Protein AF-A0A6B9ZQG5-F1 (afdb_monomer_lite)

pLDDT: mean 92.08, std 9.36, range [38.84, 98.69]

Organism: NCBI:txid2703787

Secondary structure (DSSP, 8-state):
--TTHHHHHHTS-HHHHHHHHHHHHHHHHHHHHHHHHHHS---HHHHHHHHHHHHHHTT-S--THHHHHHHHHHTT---GGG-GGGGGSHHHHHHHHHHHHHHHHHHHHHHTTTSS-HHHHHHHHHHHHHHHHHHHHHHHHHHHH-TTS---HHHHHTSHHHHHHHHHHHHHHHHHHTT---GGGG-----GGGG------

Foldseek 3Di:
DPPCLLVLLVPFDLLLLLLLLLLLLLQLCVQQVVVLVVQHPADSVLLVVLSVVSVVLSPPPDLPCLVVSLVVLVVRQDDVVVRVPCVVALQSVLSNVSNSLSSVSSSLSSCSSPVVPSSVSSVSSLVSSLVSLVSNLVSLVCVVPNPPDDDDPVNSCPQPLNVLSVVLSVVSSVLSVDPHSPSNVSRHHGPSCSSPDDPDD

Sequence (201 aa):
MLENLEETLEALGEQDLSRYALANAESLWITFRDVYENEFDGDAALINKHLDSAWALVDAEDRTEAAEMEEEVKSQIPDLDDYDEVYATEWRSAHASAAQNAVISVWQAIASLHSGEGVQNAIETASITESTIDLLINTRQSIVEGDSFDYDDEFVENHQMMQDELARQQESIDALQGDDKDIRKFVRPLSLDALGSITPE

InterPro domains:
  IPR007338 Protein of unknown function DUF416 [PF04222] (7-182)
  IPR023381 YP001051499.1-like domain superfamily [G3DSA:1.20.1590.10] (2-196)

Structure (mmCIF, N/CA/C/O backbone):
data_AF-A0A6B9ZQG5-F1
#
_entry.id   AF-A0A6B9ZQG5-F1
#
loop_
_atom_site.group_PDB
_atom_site.id
_atom_site.type_symbol
_atom_site.label_atom_id
_atom_site.label_alt_id
_atom_site.label_comp_id
_atom_site.label_asym_id
_atom_site.label_entity_id
_atom_site.label_seq_id
_atom_site.pdbx_PDB_ins_code
_atom_site.Cartn_x
_atom_site.Cartn_y
_atom_site.Cartn_z
_atom_site.occupancy
_atom_site.B_iso_or_equiv
_atom_site.auth_seq_id
_atom_site.auth_comp_id
_atom_site.auth_asym_id
_atom_site.auth_atom_id
_atom_site.pdbx_PDB_model_num
ATOM 1 N N . MET A 1 1 ? -5.419 12.319 -8.460 1.00 65.19 1 MET A N 1
ATOM 2 C CA . MET A 1 1 ? -5.729 12.168 -7.014 1.00 65.19 1 MET A CA 1
ATOM 3 C C . MET A 1 1 ? -7.230 12.245 -6.751 1.00 65.19 1 MET A C 1
ATOM 5 O O . MET A 1 1 ? -7.923 12.970 -7.460 1.00 65.19 1 MET A O 1
ATOM 9 N N . LEU A 1 2 ? -7.730 11.542 -5.728 1.00 75.12 2 LEU A N 1
ATOM 10 C CA . LEU A 1 2 ? -9.110 11.708 -5.249 1.00 75.12 2 LEU A CA 1
ATOM 11 C C . LEU A 1 2 ? -9.284 13.088 -4.593 1.00 75.12 2 LEU A C 1
ATOM 13 O O . LEU A 1 2 ? -8.653 13.397 -3.580 1.00 75.12 2 LEU A O 1
ATOM 17 N N . GLU A 1 3 ? -10.140 13.931 -5.173 1.00 75.88 3 GLU A N 1
ATOM 18 C CA . GLU A 1 3 ? -10.457 15.242 -4.602 1.00 75.88 3 GLU A CA 1
ATOM 19 C C . GLU A 1 3 ? -11.078 15.077 -3.204 1.00 75.88 3 GLU A C 1
ATOM 21 O O . GLU A 1 3 ? -12.052 14.347 -3.029 1.00 75.88 3 GLU A O 1
ATOM 26 N N . ASN A 1 4 ? -10.547 15.798 -2.211 1.00 85.69 4 ASN A N 1
ATOM 27 C CA . ASN A 1 4 ? -11.022 15.785 -0.818 1.00 85.69 4 ASN A CA 1
ATOM 28 C C . ASN A 1 4 ? -10.871 14.428 -0.097 1.00 85.69 4 ASN A C 1
ATOM 30 O O . ASN A 1 4 ? -11.665 14.113 0.794 1.00 85.69 4 ASN A O 1
ATOM 34 N N . LEU A 1 5 ? -9.853 13.631 -0.453 1.00 90.44 5 LEU A N 1
ATOM 35 C CA . LEU A 1 5 ? -9.558 12.361 0.222 1.00 90.44 5 LEU A CA 1
ATOM 36 C C . LEU A 1 5 ? -9.424 12.528 1.744 1.00 90.44 5 LEU A C 1
ATOM 38 O O . LEU A 1 5 ? -10.059 11.792 2.490 1.00 90.44 5 LEU A O 1
ATOM 42 N N . GLU A 1 6 ? -8.657 13.517 2.208 1.00 91.31 6 GLU A N 1
ATOM 43 C CA . GLU A 1 6 ? -8.455 13.779 3.642 1.00 91.31 6 GLU A CA 1
ATOM 44 C C . GLU A 1 6 ? -9.779 14.061 4.369 1.00 91.31 6 GLU A C 1
ATOM 46 O O . GLU A 1 6 ? -10.116 13.340 5.303 1.00 91.31 6 GLU A O 1
ATOM 51 N N . GLU A 1 7 ? -10.585 15.015 3.885 1.00 92.38 7 GLU A N 1
ATOM 52 C CA . GLU A 1 7 ? -11.906 15.335 4.462 1.00 92.38 7 GLU A CA 1
ATOM 53 C C . GLU A 1 7 ? -12.834 14.108 4.478 1.00 92.38 7 GLU A C 1
ATOM 55 O O . GLU A 1 7 ? -13.594 13.883 5.422 1.00 92.38 7 GLU A O 1
ATOM 60 N N . THR A 1 8 ? -12.757 13.283 3.434 1.00 93.81 8 THR A N 1
ATOM 61 C CA . THR A 1 8 ? -13.544 12.054 3.327 1.00 93.81 8 THR A CA 1
ATOM 62 C C . THR A 1 8 ? -13.126 11.018 4.368 1.00 93.81 8 THR A C 1
ATOM 64 O O . THR A 1 8 ? -13.989 10.395 4.990 1.00 93.81 8 THR A O 1
ATOM 67 N N . LEU A 1 9 ? -11.821 10.846 4.580 1.00 94.50 9 LEU A N 1
ATOM 68 C CA . LEU A 1 9 ? -11.268 9.924 5.568 1.00 94.50 9 LEU A CA 1
ATOM 69 C C . LEU A 1 9 ? -11.509 10.418 7.002 1.00 94.50 9 LEU A C 1
ATOM 71 O O . LEU A 1 9 ? -11.849 9.611 7.861 1.00 94.50 9 LEU A O 1
ATOM 75 N N . GLU A 1 10 ? -11.435 11.726 7.265 1.00 94.88 10 GLU A N 1
ATOM 76 C CA . GLU A 1 10 ? -11.749 12.320 8.577 1.00 94.88 10 GLU A CA 1
ATOM 77 C C . GLU A 1 10 ? -13.183 12.023 9.052 1.00 94.88 10 GLU A C 1
ATOM 79 O O . GLU A 1 10 ? -13.461 12.017 10.253 1.00 94.88 10 GLU A O 1
ATOM 84 N N . ALA A 1 11 ? -14.107 11.769 8.121 1.00 94.31 11 ALA A N 1
ATOM 85 C CA . ALA A 1 11 ? -15.483 11.399 8.435 1.00 94.31 11 ALA A CA 1
ATOM 86 C C . ALA A 1 11 ? -15.656 9.912 8.814 1.00 94.31 11 ALA A C 1
ATOM 88 O O . ALA A 1 11 ? -16.729 9.529 9.291 1.00 94.31 11 ALA A O 1
ATOM 89 N N . LEU A 1 12 ? -14.639 9.072 8.595 1.00 94.69 12 LEU A N 1
ATOM 90 C CA . LEU A 1 12 ? -14.672 7.641 8.890 1.00 94.69 12 LEU A CA 1
ATOM 91 C C . LEU A 1 12 ? -14.276 7.349 10.343 1.00 94.69 12 LEU A C 1
ATOM 93 O O . LEU A 1 12 ? -13.543 8.093 10.989 1.00 94.69 12 LEU A O 1
ATOM 97 N N . GLY A 1 13 ? -14.762 6.225 10.874 1.00 94.06 13 GLY A N 1
ATOM 98 C CA . GLY A 1 13 ? -14.298 5.721 12.167 1.00 94.06 13 GLY A CA 1
ATOM 99 C C . GLY A 1 13 ? -12.927 5.047 12.060 1.00 94.06 13 GLY A C 1
ATOM 100 O O . GLY A 1 13 ? -12.572 4.528 11.006 1.00 94.06 13 GLY A O 1
ATOM 101 N N . GLU A 1 14 ? -12.199 4.952 13.176 1.00 93.62 14 GLU A N 1
ATOM 102 C CA . GLU A 1 14 ? -10.865 4.315 13.255 1.00 93.62 14 GLU A CA 1
ATOM 103 C C . GLU A 1 14 ? -10.802 2.923 12.610 1.00 93.62 14 GLU A C 1
ATOM 105 O O . GLU A 1 14 ? -9.856 2.587 11.911 1.00 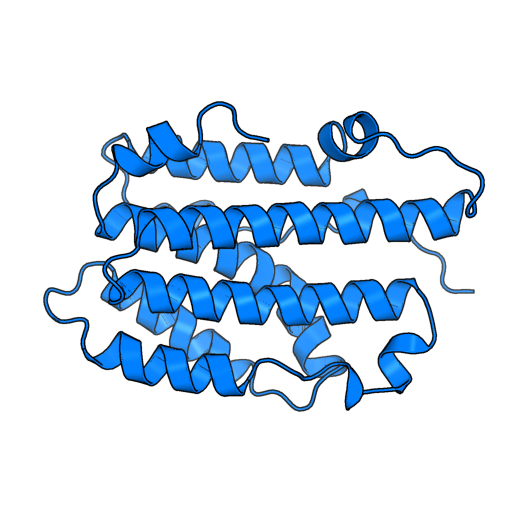93.62 14 GLU A O 1
ATOM 110 N N . GLN A 1 15 ? -11.836 2.104 12.811 1.00 95.19 15 GLN A N 1
ATOM 111 C CA . GLN A 1 15 ? -11.931 0.784 12.184 1.00 95.19 15 GLN A CA 1
ATOM 112 C C . GLN A 1 15 ? -11.937 0.861 10.656 1.00 95.19 15 GLN A C 1
ATOM 114 O O . GLN A 1 15 ? -11.267 0.078 9.992 1.00 95.19 15 GLN A O 1
ATOM 119 N N . ASP A 1 16 ? -12.691 1.803 10.102 1.00 96.81 16 ASP A N 1
ATOM 120 C CA . ASP A 1 16 ? -12.849 1.967 8.661 1.00 96.81 16 ASP A CA 1
ATOM 121 C C . ASP A 1 16 ? -11.592 2.572 8.032 1.00 96.81 16 ASP A C 1
ATOM 123 O O . ASP A 1 16 ? -11.190 2.150 6.949 1.00 96.81 16 ASP A O 1
ATOM 127 N N . LEU A 1 17 ? -10.907 3.460 8.756 1.00 97.19 17 LEU A N 1
ATOM 128 C CA . LEU A 1 17 ? -9.577 3.950 8.393 1.00 97.19 17 LEU A CA 1
ATOM 129 C C . LEU A 1 17 ? -8.565 2.802 8.296 1.00 97.19 17 LEU A C 1
ATOM 131 O O . LEU A 1 17 ? -7.875 2.683 7.283 1.00 97.19 17 LEU A O 1
ATOM 135 N N . SER A 1 18 ? -8.535 1.900 9.285 1.00 97.56 18 SER A N 1
ATOM 136 C CA . SER A 1 18 ? -7.666 0.719 9.224 1.00 97.56 18 SER A CA 1
ATOM 137 C C . SER A 1 18 ? -8.018 -0.209 8.062 1.00 97.56 18 SER A C 1
ATOM 139 O O . SER A 1 18 ? -7.120 -0.708 7.389 1.00 97.56 18 SER A O 1
ATOM 141 N N . ARG A 1 19 ? -9.311 -0.423 7.771 1.00 98.12 19 ARG A N 1
ATOM 142 C CA . ARG A 1 19 ? -9.729 -1.206 6.592 1.00 98.12 19 ARG A CA 1
ATOM 143 C C . ARG A 1 19 ? -9.223 -0.586 5.301 1.00 98.12 19 ARG A C 1
ATOM 145 O O . ARG A 1 19 ? -8.728 -1.309 4.441 1.00 98.12 19 ARG A O 1
ATOM 152 N N . TYR A 1 20 ? -9.386 0.727 5.155 1.00 98.19 20 TYR A N 1
ATOM 153 C CA . TYR A 1 20 ? -8.952 1.447 3.965 1.00 98.19 20 TYR A CA 1
ATOM 154 C C . TYR A 1 20 ? -7.440 1.300 3.770 1.00 98.19 20 TYR A C 1
ATOM 156 O O . TYR A 1 20 ? -6.995 0.894 2.696 1.00 98.19 20 TYR A O 1
ATOM 164 N N . ALA A 1 21 ? -6.668 1.517 4.839 1.00 98.38 21 ALA A N 1
ATOM 165 C CA . ALA A 1 21 ? -5.220 1.358 4.821 1.00 98.38 21 ALA A CA 1
ATOM 166 C C . ALA A 1 21 ? -4.792 -0.071 4.442 1.00 98.38 21 ALA A C 1
ATOM 168 O O . ALA A 1 21 ? -3.947 -0.258 3.565 1.00 98.38 21 ALA A O 1
ATOM 169 N N . LEU A 1 22 ? -5.427 -1.087 5.038 1.00 98.50 22 LEU A N 1
ATOM 170 C CA . LEU A 1 22 ? -5.169 -2.496 4.727 1.00 98.50 22 LEU A CA 1
ATOM 171 C C . LEU A 1 22 ? -5.527 -2.855 3.283 1.00 98.50 22 LEU A C 1
ATOM 173 O O . LEU A 1 22 ? -4.791 -3.606 2.652 1.00 98.50 22 LEU A O 1
ATOM 177 N N . ALA A 1 23 ? -6.615 -2.313 2.730 1.00 98.50 23 ALA A N 1
ATOM 178 C CA . ALA A 1 23 ? -7.005 -2.580 1.348 1.00 98.50 23 ALA A CA 1
ATOM 179 C C . ALA A 1 23 ? -5.991 -2.022 0.334 1.00 98.50 23 ALA A C 1
ATOM 181 O O . ALA A 1 23 ? -5.685 -2.691 -0.659 1.00 98.50 23 ALA A O 1
ATOM 182 N N . ASN A 1 24 ? -5.449 -0.825 0.592 1.00 98.25 24 ASN A N 1
ATOM 183 C CA . ASN A 1 24 ? -4.377 -0.232 -0.216 1.00 98.25 24 ASN A CA 1
ATOM 184 C C . ASN A 1 24 ? -3.104 -1.087 -0.128 1.00 98.25 24 ASN A C 1
ATOM 186 O O . ASN A 1 24 ? -2.570 -1.534 -1.145 1.00 98.25 24 ASN A O 1
ATOM 190 N N . ALA A 1 25 ? -2.666 -1.382 1.100 1.00 98.62 25 ALA A N 1
ATOM 191 C CA . ALA A 1 25 ? -1.461 -2.158 1.355 1.00 98.62 25 ALA A CA 1
ATOM 192 C C . ALA A 1 25 ? -1.529 -3.577 0.780 1.00 98.62 25 ALA A C 1
ATOM 194 O O . ALA A 1 25 ? -0.574 -4.026 0.151 1.00 98.62 25 ALA A O 1
ATOM 195 N N . GLU A 1 26 ? -2.655 -4.278 0.940 1.00 98.69 26 GLU A N 1
ATOM 196 C CA . GLU A 1 26 ? -2.820 -5.634 0.416 1.00 98.69 26 GLU A CA 1
ATOM 197 C C . GLU A 1 26 ? -2.810 -5.655 -1.111 1.00 98.69 26 GLU A C 1
ATOM 199 O O . GLU A 1 26 ? -2.160 -6.524 -1.685 1.00 98.69 26 GLU A O 1
ATOM 204 N N . SER A 1 27 ? -3.451 -4.686 -1.776 1.00 98.31 27 SER A N 1
ATOM 205 C CA . SER A 1 27 ? -3.445 -4.591 -3.246 1.00 98.31 27 SER A CA 1
ATOM 206 C C . SER A 1 27 ? -2.023 -4.411 -3.788 1.00 98.31 27 SER A C 1
ATOM 208 O O . SER A 1 27 ? -1.625 -5.065 -4.758 1.00 98.31 27 SER A O 1
ATOM 210 N N . LEU A 1 28 ? -1.214 -3.587 -3.117 1.00 97.94 28 LEU A N 1
ATOM 211 C CA . LEU A 1 28 ? 0.190 -3.402 -3.467 1.00 97.94 28 LEU A CA 1
ATOM 212 C C . LEU A 1 28 ? 1.024 -4.660 -3.161 1.00 97.94 28 LEU A C 1
ATOM 214 O O . LEU A 1 28 ? 1.790 -5.124 -4.006 1.00 97.94 28 LEU A O 1
ATOM 218 N N . TRP A 1 29 ? 0.822 -5.269 -1.992 1.00 98.50 29 TRP A N 1
ATOM 219 C CA . TRP A 1 29 ? 1.533 -6.472 -1.562 1.00 98.50 29 TRP A CA 1
ATOM 220 C C . TRP A 1 29 ? 1.296 -7.671 -2.478 1.00 98.50 29 TRP A C 1
ATOM 222 O O . TRP A 1 29 ? 2.257 -8.287 -2.930 1.00 98.50 29 TRP A O 1
ATOM 232 N N . ILE A 1 30 ? 0.049 -7.983 -2.838 1.00 97.88 30 ILE A N 1
ATOM 233 C CA . ILE A 1 30 ? -0.231 -9.109 -3.746 1.00 97.88 30 ILE A CA 1
ATOM 234 C C . ILE A 1 30 ? 0.331 -8.887 -5.155 1.00 97.88 30 ILE A C 1
ATOM 236 O O . ILE A 1 30 ? 0.540 -9.857 -5.879 1.00 97.88 30 ILE A O 1
ATOM 240 N N . THR A 1 31 ? 0.583 -7.631 -5.535 1.00 97.69 31 THR A N 1
ATOM 241 C CA . THR A 1 31 ? 1.217 -7.279 -6.811 1.00 97.69 31 THR A CA 1
ATOM 242 C C . THR A 1 31 ? 2.719 -7.547 -6.777 1.00 97.69 31 THR A C 1
ATOM 244 O O . THR A 1 31 ? 3.267 -8.087 -7.736 1.00 97.69 31 THR A O 1
ATOM 247 N N . PHE A 1 32 ? 3.389 -7.190 -5.677 1.00 97.75 32 PHE A N 1
ATOM 248 C CA . PHE A 1 32 ? 4.853 -7.175 -5.604 1.00 97.75 32 PHE A CA 1
ATOM 249 C C . PHE A 1 32 ? 5.482 -8.243 -4.715 1.00 97.75 32 PHE A C 1
ATOM 251 O O . PHE A 1 32 ? 6.706 -8.339 -4.696 1.00 97.75 32 PHE A O 1
ATOM 258 N N . ARG A 1 33 ? 4.701 -9.085 -4.032 1.00 97.00 33 ARG A N 1
ATOM 259 C CA . ARG A 1 33 ? 5.228 -10.173 -3.191 1.00 97.00 33 ARG A CA 1
ATOM 260 C C . ARG A 1 33 ? 6.242 -11.035 -3.937 1.00 97.00 33 ARG A C 1
ATOM 262 O O . ARG A 1 33 ? 7.312 -11.309 -3.413 1.00 97.00 33 ARG A O 1
ATOM 269 N N . ASP A 1 34 ? 5.919 -11.447 -5.158 1.00 94.44 34 ASP A N 1
ATOM 270 C CA . ASP A 1 34 ? 6.801 -12.336 -5.912 1.00 94.44 34 ASP A CA 1
ATOM 271 C C . ASP A 1 34 ? 8.105 -11.612 -6.308 1.00 94.44 34 ASP A C 1
ATOM 273 O O . ASP A 1 34 ? 9.162 -12.229 -6.360 1.00 94.44 34 ASP A O 1
ATOM 277 N N . VAL A 1 35 ? 8.071 -10.295 -6.550 1.00 94.44 35 VAL A N 1
ATOM 278 C CA . VAL A 1 35 ? 9.297 -9.497 -6.743 1.00 94.44 35 VAL A CA 1
ATOM 279 C C . VAL A 1 35 ? 10.085 -9.433 -5.438 1.00 94.44 35 VAL A C 1
ATOM 281 O O . VAL A 1 35 ? 11.285 -9.674 -5.446 1.00 94.44 35 VAL A O 1
ATOM 284 N N . TYR A 1 36 ? 9.408 -9.176 -4.320 1.00 96.50 36 TYR A N 1
ATOM 285 C CA . TYR A 1 36 ? 10.018 -9.114 -2.998 1.00 96.50 36 TYR A CA 1
ATOM 286 C C . TYR A 1 36 ? 10.768 -10.408 -2.641 1.00 96.50 36 TYR A C 1
ATOM 288 O O . TYR A 1 36 ? 11.929 -10.345 -2.258 1.00 96.50 36 TYR A O 1
ATOM 296 N N . GLU A 1 37 ? 10.145 -11.574 -2.837 1.00 94.56 37 GLU A N 1
ATOM 297 C CA . GLU A 1 37 ? 10.761 -12.888 -2.577 1.00 94.56 37 GLU A CA 1
ATOM 298 C C . GLU A 1 37 ? 11.951 -13.200 -3.498 1.00 94.56 37 GLU A C 1
ATOM 300 O O . GLU A 1 37 ? 12.821 -13.992 -3.140 1.00 94.56 37 GLU A O 1
ATOM 305 N N . ASN A 1 38 ? 11.971 -12.631 -4.707 1.00 92.19 38 ASN A N 1
ATOM 306 C CA . ASN A 1 38 ? 13.030 -12.885 -5.683 1.00 92.19 38 ASN A CA 1
ATOM 307 C C . ASN A 1 38 ? 14.216 -11.926 -5.537 1.00 92.19 38 ASN A C 1
ATOM 309 O O . ASN A 1 38 ? 15.348 -12.319 -5.814 1.00 92.19 38 ASN A O 1
ATOM 313 N N . GLU A 1 39 ? 13.957 -10.675 -5.159 1.00 91.12 39 GLU A N 1
ATOM 314 C CA . GLU A 1 39 ? 14.977 -9.627 -5.065 1.00 91.12 39 GLU A CA 1
ATOM 315 C C . GLU A 1 39 ? 15.576 -9.515 -3.658 1.00 91.12 39 GLU A C 1
ATOM 317 O O . GLU A 1 39 ? 16.717 -9.076 -3.517 1.00 91.12 39 GLU A O 1
ATOM 322 N N . PHE A 1 40 ? 14.847 -9.940 -2.621 1.00 93.00 40 PHE A N 1
ATOM 323 C CA . PHE A 1 40 ? 15.253 -9.783 -1.226 1.00 93.00 40 PHE A CA 1
ATOM 324 C C . PHE A 1 40 ? 15.184 -11.109 -0.458 1.00 93.00 40 PHE A C 1
ATOM 326 O O . PHE A 1 40 ? 14.335 -11.955 -0.721 1.00 93.00 40 PHE A O 1
ATOM 333 N N . ASP A 1 41 ? 16.043 -11.277 0.554 1.00 86.94 41 ASP A N 1
ATOM 334 C CA . ASP A 1 41 ? 16.028 -12.443 1.464 1.00 86.94 41 ASP A CA 1
ATOM 335 C C . ASP A 1 41 ? 15.011 -12.254 2.611 1.00 86.94 41 ASP A C 1
ATOM 337 O O . ASP A 1 41 ? 15.298 -12.487 3.786 1.00 86.94 41 ASP A O 1
ATOM 341 N N . GLY A 1 42 ? 13.835 -11.722 2.273 1.00 86.75 42 GLY A N 1
ATOM 342 C CA . GLY A 1 42 ? 12.787 -11.358 3.223 1.00 86.75 42 GLY A CA 1
ATOM 343 C C . GLY A 1 42 ? 11.756 -12.463 3.462 1.00 86.75 42 GLY A C 1
ATOM 344 O O . GLY A 1 42 ? 11.541 -13.338 2.622 1.00 86.75 42 GLY A O 1
ATOM 345 N N . ASP A 1 43 ? 11.056 -12.414 4.599 1.00 95.50 43 ASP A N 1
ATOM 346 C CA . ASP A 1 43 ? 10.030 -13.398 4.957 1.00 95.50 43 ASP A CA 1
ATOM 347 C C . ASP A 1 43 ? 8.631 -12.949 4.498 1.00 95.50 43 ASP A C 1
ATOM 349 O O . ASP A 1 43 ? 7.818 -12.403 5.251 1.00 95.50 43 ASP A O 1
ATOM 353 N N . ALA A 1 44 ? 8.312 -13.217 3.232 1.00 96.94 44 ALA A N 1
ATOM 354 C CA . ALA A 1 44 ? 6.983 -12.948 2.687 1.00 96.94 44 ALA A CA 1
ATOM 355 C C . ALA A 1 44 ? 5.867 -13.746 3.389 1.00 96.94 44 ALA A C 1
ATOM 357 O O . ALA A 1 44 ? 4.716 -13.301 3.429 1.00 96.94 44 ALA A O 1
ATOM 358 N N . ALA A 1 45 ? 6.168 -14.917 3.962 1.00 97.19 45 ALA A N 1
ATOM 359 C CA . ALA A 1 45 ? 5.183 -15.695 4.709 1.00 97.19 45 ALA A CA 1
ATOM 360 C C . ALA A 1 45 ? 4.818 -15.003 6.031 1.00 97.19 45 ALA A C 1
ATOM 362 O O . ALA A 1 45 ? 3.642 -14.996 6.407 1.00 97.19 45 ALA A O 1
ATOM 363 N N . LEU A 1 46 ? 5.792 -14.377 6.696 1.00 97.75 46 LEU A N 1
ATOM 364 C CA . LEU A 1 46 ? 5.574 -13.529 7.866 1.00 97.75 46 LEU A CA 1
ATOM 365 C C . LEU A 1 46 ? 4.679 -12.332 7.527 1.00 97.75 46 LEU A C 1
ATOM 367 O O . LEU A 1 46 ? 3.695 -12.098 8.227 1.00 97.75 46 LEU A O 1
ATOM 371 N N . ILE A 1 47 ? 4.966 -11.625 6.429 1.00 98.25 47 ILE A N 1
ATOM 372 C CA . ILE A 1 47 ? 4.164 -10.472 5.988 1.00 98.25 47 ILE A CA 1
ATOM 373 C C . ILE A 1 47 ? 2.719 -10.900 5.684 1.00 98.25 47 ILE A C 1
ATOM 375 O O . ILE A 1 47 ? 1.783 -10.283 6.187 1.00 98.25 47 ILE A O 1
ATOM 379 N N . ASN A 1 48 ? 2.515 -11.999 4.943 1.00 98.19 48 ASN A N 1
ATOM 380 C CA . ASN A 1 48 ? 1.174 -12.535 4.662 1.00 98.19 48 ASN A CA 1
ATOM 381 C C . ASN A 1 48 ? 0.409 -12.884 5.944 1.00 98.19 48 ASN A C 1
ATOM 383 O O . ASN A 1 48 ? -0.758 -12.528 6.092 1.00 98.19 48 ASN A O 1
ATOM 387 N N . LYS A 1 49 ? 1.075 -13.567 6.883 1.00 98.12 49 LYS A N 1
ATOM 388 C CA . LYS A 1 49 ? 0.487 -13.922 8.176 1.00 98.12 49 LYS A CA 1
ATOM 389 C C . LYS A 1 49 ? 0.029 -12.670 8.926 1.00 98.12 49 LYS A C 1
ATOM 391 O O . LYS A 1 49 ? -1.080 -12.661 9.450 1.00 98.12 49 LYS A O 1
ATOM 396 N N . HIS A 1 50 ? 0.867 -11.638 8.990 1.00 98.38 50 HIS A N 1
ATOM 397 C CA . HIS A 1 50 ? 0.540 -10.402 9.702 1.00 98.38 50 HIS A CA 1
ATOM 398 C C . HIS A 1 50 ? -0.555 -9.600 9.018 1.00 98.38 50 HIS A C 1
ATOM 400 O O . HIS A 1 50 ? -1.402 -9.044 9.706 1.00 98.38 50 HIS A O 1
ATOM 406 N N . LEU A 1 51 ? -0.611 -9.605 7.688 1.00 98.00 51 LEU A N 1
ATOM 407 C CA . LEU A 1 51 ? -1.694 -8.972 6.945 1.00 98.00 51 LEU A CA 1
ATOM 408 C C . LEU A 1 51 ? -3.045 -9.663 7.201 1.00 98.00 51 LEU A C 1
ATOM 410 O O . LEU A 1 51 ? -4.045 -8.992 7.456 1.00 98.00 51 LEU A O 1
ATOM 414 N N . ASP A 1 52 ? -3.078 -10.999 7.216 1.00 97.69 52 ASP A N 1
ATOM 415 C CA . ASP A 1 52 ? -4.283 -11.763 7.567 1.00 97.69 52 ASP A CA 1
ATOM 416 C C . ASP A 1 52 ? -4.721 -11.531 9.022 1.00 97.69 52 ASP A C 1
ATOM 418 O O . ASP A 1 52 ? -5.912 -11.336 9.287 1.00 97.69 52 ASP A O 1
ATOM 422 N N . SER A 1 53 ? -3.772 -11.512 9.963 1.00 97.56 53 SER A N 1
ATOM 423 C CA . SER A 1 53 ? -4.043 -11.176 11.367 1.00 97.56 53 SER A CA 1
ATOM 424 C C . SER A 1 53 ? -4.555 -9.743 11.519 1.00 97.56 53 SER A C 1
ATOM 426 O O . SER A 1 53 ? -5.523 -9.510 12.241 1.00 97.56 53 SER A O 1
ATOM 428 N N . ALA A 1 54 ? -3.967 -8.783 10.801 1.00 97.81 54 ALA A N 1
ATOM 429 C CA . ALA A 1 54 ? -4.376 -7.385 10.829 1.00 97.81 54 ALA A CA 1
ATOM 430 C C . ALA A 1 54 ? -5.834 -7.214 10.386 1.00 97.81 54 ALA A C 1
ATOM 432 O O . ALA A 1 54 ? -6.607 -6.557 11.082 1.00 97.81 54 ALA A O 1
ATOM 433 N N . TRP A 1 55 ? -6.248 -7.885 9.305 1.00 97.81 55 TRP A N 1
ATOM 434 C CA . TRP A 1 55 ? -7.653 -7.924 8.889 1.00 97.81 55 TRP A CA 1
ATOM 435 C C . TRP A 1 55 ? -8.583 -8.504 9.957 1.00 97.81 55 TRP A C 1
ATOM 437 O O . TRP A 1 55 ? -9.682 -7.987 10.151 1.00 97.81 55 TRP A O 1
ATOM 447 N N . ALA A 1 56 ? -8.158 -9.552 10.667 1.00 95.62 56 ALA A N 1
ATOM 448 C CA . ALA A 1 56 ? -8.946 -10.137 11.752 1.00 95.62 56 ALA A CA 1
ATOM 449 C C . ALA A 1 56 ? -9.065 -9.206 12.976 1.00 95.62 56 ALA A C 1
ATOM 451 O O . ALA A 1 56 ? -10.065 -9.260 13.693 1.00 95.62 56 ALA A O 1
ATOM 452 N N . LEU A 1 57 ? -8.073 -8.340 13.203 1.00 96.19 57 LEU A N 1
ATOM 453 C CA . LEU A 1 57 ? -8.020 -7.417 14.341 1.00 96.19 57 LEU A CA 1
ATOM 454 C C . LEU A 1 57 ? -8.752 -6.099 14.138 1.00 96.19 57 LEU A C 1
ATOM 456 O O . LEU A 1 57 ? -9.032 -5.419 15.127 1.00 96.19 57 LEU A O 1
ATOM 460 N N . VAL A 1 58 ? -9.084 -5.728 12.899 1.00 95.00 58 VAL A N 1
ATOM 461 C CA . VAL A 1 58 ? -9.842 -4.499 12.620 1.00 95.00 58 VAL A CA 1
ATOM 462 C C . VAL A 1 58 ? -11.077 -4.410 13.522 1.00 95.00 58 VAL A C 1
ATOM 464 O O . VAL A 1 58 ? -11.322 -3.374 14.129 1.00 95.00 58 VAL A O 1
ATOM 467 N N . ASP A 1 59 ? -11.826 -5.500 13.681 1.00 90.81 59 ASP A N 1
ATOM 468 C CA . ASP A 1 59 ? -13.040 -5.533 14.509 1.00 90.81 59 ASP A CA 1
ATOM 469 C C . ASP A 1 59 ? -12.813 -5.963 15.962 1.00 90.81 59 ASP A C 1
ATOM 471 O O . ASP A 1 59 ? -13.759 -6.000 16.752 1.00 90.81 59 ASP A O 1
ATOM 475 N N . ALA A 1 60 ? -11.579 -6.294 16.337 1.00 91.50 60 ALA A N 1
ATOM 476 C CA . ALA A 1 60 ? -11.275 -6.734 17.687 1.00 91.50 60 ALA A CA 1
ATOM 477 C C . ALA A 1 60 ? -11.354 -5.567 18.685 1.00 91.50 60 ALA A C 1
ATOM 479 O O . ALA A 1 60 ? -10.909 -4.451 18.410 1.00 91.50 60 ALA A O 1
ATOM 480 N N . GLU A 1 61 ? -11.902 -5.848 19.872 1.00 86.69 61 GLU A N 1
ATOM 481 C CA . GLU A 1 61 ? -11.904 -4.905 21.001 1.00 86.69 61 GLU A CA 1
ATOM 482 C C . GLU A 1 61 ? -10.492 -4.689 21.570 1.00 86.69 61 GLU A C 1
ATOM 484 O O . GLU A 1 61 ? -10.186 -3.609 22.071 1.00 86.69 61 GLU A O 1
ATOM 489 N N . ASP A 1 62 ? -9.640 -5.713 21.488 1.00 89.31 62 ASP A N 1
ATOM 490 C CA . ASP A 1 62 ? -8.240 -5.679 21.902 1.00 89.31 62 ASP A CA 1
ATOM 491 C C . ASP A 1 62 ? -7.345 -5.834 20.671 1.00 89.31 62 ASP A C 1
ATOM 493 O O . ASP A 1 62 ? -7.435 -6.826 19.949 1.00 89.31 62 ASP A O 1
ATOM 497 N N . ARG A 1 63 ? -6.491 -4.835 20.442 1.00 90.62 63 ARG A N 1
ATOM 498 C CA . ARG A 1 63 ? -5.540 -4.775 19.323 1.00 90.62 63 ARG A CA 1
ATOM 499 C C . ARG A 1 63 ? -4.094 -4.645 19.788 1.00 90.62 63 ARG A C 1
ATOM 501 O O . ARG A 1 63 ? -3.241 -4.187 19.037 1.00 90.62 63 ARG A O 1
ATOM 508 N N . THR A 1 64 ? -3.809 -5.009 21.035 1.00 90.06 64 THR A N 1
ATOM 509 C CA . THR A 1 64 ? -2.465 -4.875 21.619 1.00 90.06 64 THR A CA 1
ATOM 510 C C . THR A 1 64 ? -1.390 -5.637 20.843 1.00 90.06 64 THR A C 1
ATOM 512 O O . THR A 1 64 ? -0.256 -5.170 20.777 1.00 90.06 64 THR A O 1
ATOM 515 N N . GLU A 1 65 ? -1.745 -6.745 20.188 1.00 94.31 65 GLU A N 1
ATOM 516 C CA . GLU A 1 65 ? -0.816 -7.500 19.337 1.00 94.31 65 GLU A CA 1
ATOM 517 C C . GLU A 1 65 ? -0.390 -6.745 18.064 1.00 94.31 65 GLU A C 1
ATOM 519 O O . GLU A 1 65 ? 0.673 -7.035 17.519 1.00 94.31 65 GLU A O 1
ATOM 524 N N . ALA A 1 66 ? -1.138 -5.724 17.622 1.00 95.44 66 ALA A N 1
ATOM 525 C CA . ALA A 1 66 ? -0.799 -4.958 16.422 1.00 95.44 66 ALA A CA 1
ATOM 526 C C . ALA A 1 66 ? 0.552 -4.238 16.523 1.00 95.44 66 ALA A C 1
ATOM 528 O O . ALA A 1 66 ? 1.257 -4.150 15.523 1.00 95.44 66 ALA A O 1
ATOM 529 N N . ALA A 1 67 ? 0.951 -3.798 17.719 1.00 95.75 67 ALA A N 1
ATOM 530 C CA . ALA A 1 67 ? 2.251 -3.161 17.926 1.00 95.75 67 ALA A CA 1
ATOM 531 C C . ALA A 1 67 ? 3.426 -4.141 17.750 1.00 95.75 67 ALA A C 1
ATOM 533 O O . ALA A 1 67 ? 4.473 -3.772 17.226 1.00 95.75 67 ALA A O 1
ATOM 534 N N . GLU A 1 68 ? 3.259 -5.402 18.163 1.00 96.81 68 GLU A N 1
ATOM 535 C CA . GLU A 1 68 ? 4.281 -6.437 17.957 1.00 96.81 68 GLU A CA 1
ATOM 536 C C . GLU A 1 68 ? 4.363 -6.831 16.476 1.00 96.81 68 GLU A C 1
ATOM 538 O O . GLU A 1 68 ? 5.458 -6.914 15.921 1.00 96.81 68 GLU A O 1
ATOM 543 N N . MET A 1 69 ? 3.212 -6.995 15.812 1.00 97.81 69 MET A N 1
ATOM 544 C CA . MET A 1 69 ? 3.160 -7.261 14.370 1.00 97.81 69 MET A CA 1
ATOM 545 C C . MET A 1 69 ? 3.783 -6.128 13.549 1.00 97.81 69 MET A C 1
ATOM 547 O O . MET A 1 69 ? 4.479 -6.398 12.572 1.00 97.81 69 MET A O 1
ATOM 551 N N . GLU A 1 70 ? 3.551 -4.872 13.941 1.00 97.62 70 GLU A N 1
ATOM 552 C CA . GLU A 1 70 ? 4.131 -3.700 13.285 1.00 97.62 70 GLU A CA 1
ATOM 553 C C . GLU A 1 70 ? 5.662 -3.783 13.271 1.00 97.62 70 GLU A C 1
ATOM 555 O O . GLU A 1 70 ? 6.270 -3.673 12.208 1.00 97.62 70 GLU A O 1
ATOM 560 N N . GLU A 1 71 ? 6.288 -4.005 14.429 1.00 97.75 71 GLU A N 1
ATOM 561 C CA . GLU A 1 71 ? 7.748 -4.079 14.542 1.00 97.75 71 GLU A CA 1
ATOM 562 C C . GLU A 1 71 ? 8.323 -5.283 13.780 1.00 97.75 71 GLU A C 1
ATOM 564 O O . GLU A 1 71 ? 9.377 -5.177 13.145 1.00 97.75 71 GLU A O 1
ATOM 569 N N . GLU A 1 72 ? 7.615 -6.417 13.774 1.00 98.00 72 GLU A N 1
ATOM 570 C CA . GLU A 1 72 ? 8.003 -7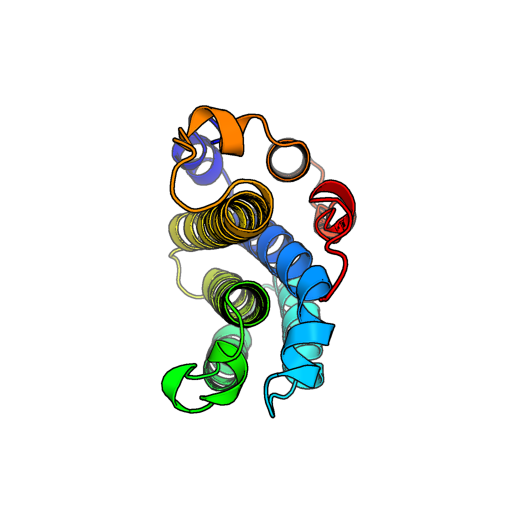.579 12.974 1.00 98.00 72 GLU A CA 1
ATOM 571 C C . GLU A 1 72 ? 7.963 -7.271 11.470 1.00 98.00 72 GLU A C 1
ATOM 573 O O . GLU A 1 72 ? 8.951 -7.537 10.786 1.00 98.00 72 GLU A O 1
ATOM 578 N N . VAL A 1 73 ? 6.896 -6.658 10.945 1.00 98.06 73 VAL A N 1
ATOM 579 C CA . VAL A 1 73 ? 6.822 -6.276 9.519 1.00 98.06 73 VAL A CA 1
ATOM 580 C C . VAL A 1 73 ? 7.836 -5.190 9.175 1.00 98.06 73 VAL A C 1
ATOM 582 O O . VAL A 1 73 ? 8.495 -5.273 8.142 1.00 98.06 73 VAL A O 1
ATOM 585 N N . LYS A 1 74 ? 8.031 -4.202 10.047 1.00 97.81 74 LYS A N 1
ATOM 586 C CA . LYS A 1 74 ? 9.031 -3.146 9.858 1.00 97.81 74 LYS A CA 1
ATOM 587 C C . LYS A 1 74 ? 10.440 -3.709 9.695 1.00 97.81 74 LYS A C 1
ATOM 589 O O . LYS A 1 74 ? 11.206 -3.214 8.875 1.00 97.81 74 LYS A O 1
ATOM 594 N N . SER A 1 75 ? 10.772 -4.774 10.430 1.00 97.25 75 SER A N 1
ATOM 595 C CA . SER A 1 75 ? 12.061 -5.467 10.299 1.00 97.25 75 SER A CA 1
ATOM 596 C C . SER A 1 75 ? 12.267 -6.159 8.944 1.00 97.25 75 SER A C 1
ATOM 598 O O . SER A 1 75 ? 13.393 -6.520 8.617 1.00 97.25 75 SER A O 1
ATOM 600 N N . GLN A 1 76 ? 11.193 -6.350 8.171 1.00 97.69 76 GLN A N 1
ATOM 601 C CA . GLN A 1 76 ? 11.220 -6.949 6.836 1.00 97.69 76 GLN A CA 1
ATOM 602 C C . GLN A 1 76 ? 11.372 -5.911 5.714 1.00 97.69 76 GLN A C 1
ATOM 604 O O . GLN A 1 76 ? 11.465 -6.297 4.548 1.00 97.69 76 GLN A O 1
ATOM 609 N N . ILE A 1 77 ? 11.385 -4.609 6.024 1.00 97.38 77 ILE A N 1
ATOM 610 C CA . ILE A 1 77 ? 11.618 -3.562 5.023 1.00 97.38 77 ILE A CA 1
ATOM 611 C C . ILE A 1 77 ? 13.091 -3.645 4.584 1.00 97.38 77 ILE A C 1
ATOM 613 O O . ILE A 1 77 ? 13.976 -3.450 5.420 1.00 97.38 77 ILE A O 1
ATOM 617 N N . PRO A 1 78 ? 13.378 -3.938 3.303 1.00 94.62 78 PRO A N 1
ATOM 618 C CA . PRO A 1 78 ? 14.744 -4.079 2.826 1.00 94.62 78 PRO A CA 1
ATOM 619 C C . PRO A 1 78 ? 15.413 -2.706 2.758 1.00 94.62 78 PRO A C 1
ATOM 621 O O . PRO A 1 78 ? 14.775 -1.721 2.380 1.00 94.62 78 PRO A O 1
ATOM 624 N N . ASP A 1 79 ? 16.701 -2.646 3.081 1.00 93.44 79 ASP A N 1
ATOM 625 C CA . ASP A 1 79 ? 17.546 -1.502 2.748 1.00 93.44 79 ASP A CA 1
ATOM 626 C C . ASP A 1 79 ? 18.082 -1.704 1.327 1.00 93.44 79 ASP A C 1
ATOM 628 O O . ASP A 1 79 ? 18.849 -2.634 1.088 1.00 93.44 79 ASP A O 1
ATOM 632 N N . LEU A 1 80 ? 17.650 -0.884 0.363 1.00 91.00 80 LEU A N 1
ATOM 633 C CA . LEU A 1 80 ? 18.035 -1.066 -1.043 1.00 91.00 80 LEU A CA 1
ATOM 634 C C . LEU A 1 80 ? 19.545 -0.888 -1.268 1.00 91.00 80 LEU A C 1
ATOM 636 O O . LEU A 1 80 ? 20.068 -1.407 -2.253 1.00 91.00 80 LEU A O 1
ATOM 640 N N . ASP A 1 81 ? 20.249 -0.202 -0.363 1.00 89.81 81 ASP A N 1
ATOM 641 C CA . ASP A 1 81 ? 21.704 -0.038 -0.432 1.00 89.81 81 ASP A CA 1
ATOM 642 C C . ASP A 1 81 ? 22.456 -1.361 -0.182 1.00 89.81 81 ASP A C 1
ATOM 644 O O . ASP A 1 81 ? 23.611 -1.498 -0.588 1.00 89.81 81 ASP A O 1
ATOM 648 N N . ASP A 1 82 ? 21.806 -2.363 0.423 1.00 90.81 82 ASP A N 1
ATOM 649 C CA . ASP A 1 82 ? 22.379 -3.699 0.629 1.00 90.81 82 ASP A CA 1
ATOM 650 C C . ASP A 1 82 ? 22.261 -4.605 -0.617 1.00 90.81 82 ASP A C 1
ATOM 652 O O . ASP A 1 82 ? 22.847 -5.693 -0.651 1.00 90.81 82 ASP A O 1
ATOM 656 N N . TYR A 1 83 ? 21.535 -4.174 -1.659 1.00 90.00 83 TYR A N 1
ATOM 657 C CA . TYR A 1 83 ? 21.192 -4.993 -2.829 1.00 90.00 83 TYR A CA 1
ATOM 658 C C . TYR A 1 83 ? 21.644 -4.361 -4.152 1.00 90.00 83 TYR A C 1
ATOM 660 O O . TYR A 1 83 ? 20.833 -4.127 -5.042 1.00 90.00 83 TYR A O 1
ATOM 668 N N . ASP A 1 84 ? 22.953 -4.155 -4.334 1.00 87.69 84 ASP A N 1
ATOM 669 C CA . ASP A 1 84 ? 23.551 -3.554 -5.546 1.00 87.69 84 ASP A CA 1
ATOM 670 C C . ASP A 1 84 ? 22.984 -4.087 -6.882 1.00 87.69 84 ASP A C 1
ATOM 672 O O . ASP A 1 84 ? 22.875 -3.357 -7.870 1.00 87.69 84 ASP A O 1
ATOM 676 N N . GLU A 1 85 ? 22.624 -5.373 -6.940 1.00 87.44 85 GLU A N 1
ATOM 677 C CA . GLU A 1 85 ? 22.128 -6.020 -8.156 1.00 87.44 85 GLU A CA 1
ATOM 678 C C . GLU A 1 85 ? 20.777 -5.479 -8.646 1.00 87.44 85 GLU A C 1
ATOM 680 O O . GLU A 1 85 ? 20.496 -5.565 -9.849 1.00 87.44 85 GLU A O 1
ATOM 685 N N . VAL A 1 86 ? 19.947 -4.913 -7.762 1.00 88.19 86 VAL A N 1
ATOM 686 C CA . VAL A 1 86 ? 18.642 -4.349 -8.150 1.00 88.19 86 VAL A CA 1
ATOM 687 C C . VAL A 1 86 ? 18.811 -3.158 -9.091 1.00 88.19 86 VAL A C 1
ATOM 689 O O . VAL A 1 86 ? 17.984 -2.959 -9.976 1.00 88.19 86 VAL A O 1
ATOM 692 N N . TYR A 1 87 ? 19.952 -2.465 -9.006 1.00 89.06 87 TYR A N 1
ATOM 693 C CA . TYR A 1 87 ? 20.307 -1.324 -9.850 1.00 89.06 87 TYR A CA 1
ATOM 694 C C . TYR A 1 87 ? 20.878 -1.702 -11.223 1.00 89.06 87 TYR A C 1
ATOM 696 O O . TYR A 1 87 ? 21.328 -0.834 -11.973 1.00 89.06 87 TYR A O 1
ATOM 704 N N . ALA A 1 88 ? 20.866 -2.989 -11.587 1.00 87.69 88 ALA A N 1
ATOM 705 C CA . ALA A 1 88 ? 21.386 -3.453 -12.873 1.00 87.69 88 ALA A CA 1
ATOM 706 C C . ALA A 1 88 ? 20.648 -2.846 -14.081 1.00 87.69 88 ALA A C 1
ATOM 708 O O . ALA A 1 88 ? 21.249 -2.670 -15.140 1.00 87.69 88 ALA A O 1
ATOM 709 N N . THR A 1 89 ? 19.355 -2.541 -13.933 1.00 89.06 89 THR A N 1
ATOM 710 C CA . THR A 1 89 ? 18.541 -1.858 -14.949 1.00 89.06 89 THR A CA 1
ATOM 711 C C . THR A 1 89 ? 17.536 -0.945 -14.264 1.00 89.06 89 THR A C 1
ATOM 713 O O . THR A 1 89 ? 17.086 -1.256 -13.165 1.00 89.06 89 THR A O 1
ATOM 716 N N . GLU A 1 90 ? 17.120 0.130 -14.933 1.00 89.50 90 GLU A N 1
ATOM 717 C CA . GLU A 1 90 ? 16.085 1.040 -14.419 1.00 89.50 90 GLU A CA 1
ATOM 718 C C . GLU A 1 90 ? 14.787 0.299 -14.077 1.00 89.50 90 GLU A C 1
ATOM 720 O O . GLU A 1 90 ? 14.192 0.540 -13.030 1.00 89.50 90 GLU A O 1
ATOM 725 N N . TRP A 1 91 ? 14.390 -0.669 -14.911 1.00 91.31 91 TRP A N 1
ATOM 726 C CA . TRP A 1 91 ? 13.185 -1.459 -14.671 1.00 91.31 91 TRP A CA 1
ATOM 727 C C . TRP A 1 91 ? 13.275 -2.325 -13.416 1.00 91.31 91 TRP A C 1
ATOM 729 O O . TRP A 1 91 ? 12.343 -2.355 -12.613 1.00 91.31 91 TRP A O 1
ATOM 739 N N . ARG A 1 92 ? 14.406 -3.018 -13.233 1.00 92.75 92 ARG A N 1
ATOM 740 C CA . ARG A 1 92 ? 14.642 -3.829 -12.034 1.00 92.75 92 ARG A CA 1
ATOM 741 C C . ARG A 1 92 ? 14.660 -2.948 -10.783 1.00 92.75 92 ARG A C 1
ATOM 743 O O . ARG A 1 92 ? 14.018 -3.318 -9.805 1.00 92.75 92 ARG A O 1
ATOM 750 N N . SER A 1 93 ? 15.278 -1.765 -10.849 1.00 93.94 93 SER A N 1
ATOM 751 C CA . SER A 1 93 ? 15.261 -0.785 -9.756 1.00 93.94 93 SER A CA 1
ATOM 752 C C . SER A 1 93 ? 13.836 -0.379 -9.388 1.00 93.94 93 SER A C 1
ATOM 754 O O . SER A 1 93 ? 13.467 -0.446 -8.221 1.00 93.94 93 SER A O 1
ATOM 756 N N . ALA A 1 94 ? 13.009 -0.014 -10.374 1.00 94.94 94 ALA A N 1
ATOM 757 C CA . ALA A 1 94 ? 11.628 0.393 -10.125 1.00 94.94 94 ALA A CA 1
ATOM 758 C C . ALA A 1 94 ? 10.788 -0.737 -9.516 1.00 94.94 94 ALA A C 1
ATOM 760 O O . ALA A 1 94 ? 10.015 -0.499 -8.592 1.00 94.94 94 ALA A O 1
ATOM 761 N N . HIS A 1 95 ? 10.974 -1.973 -9.982 1.00 94.69 95 HIS A N 1
ATOM 762 C CA . HIS A 1 95 ? 10.331 -3.153 -9.404 1.00 94.69 95 HIS A CA 1
ATOM 763 C C . HIS A 1 95 ? 10.777 -3.422 -7.961 1.00 94.69 95 HIS A C 1
ATOM 765 O O . HIS A 1 95 ? 9.934 -3.695 -7.106 1.00 94.69 95 HIS A O 1
ATOM 771 N N . ALA A 1 96 ? 12.074 -3.317 -7.672 1.00 95.88 96 ALA A N 1
ATOM 772 C CA . ALA A 1 96 ? 12.613 -3.486 -6.325 1.00 95.88 96 ALA A CA 1
ATOM 773 C C . ALA A 1 96 ? 12.099 -2.394 -5.368 1.00 95.88 96 ALA A C 1
ATOM 775 O O . ALA A 1 96 ? 11.645 -2.705 -4.267 1.00 95.88 96 ALA A O 1
ATOM 776 N N . SER A 1 97 ? 12.075 -1.130 -5.802 1.00 97.25 97 SER A N 1
ATOM 777 C CA . SER A 1 97 ? 11.482 -0.026 -5.037 1.00 97.25 97 SER A CA 1
ATOM 778 C C . SER A 1 97 ? 9.974 -0.205 -4.836 1.00 97.25 97 SER A C 1
ATOM 780 O O . SER A 1 97 ? 9.476 0.024 -3.738 1.00 97.25 97 SER A O 1
ATOM 782 N N . ALA A 1 98 ? 9.239 -0.681 -5.845 1.00 97.75 98 ALA A N 1
ATOM 783 C CA . ALA A 1 98 ? 7.818 -0.997 -5.712 1.00 97.75 98 ALA A CA 1
ATOM 784 C C . ALA A 1 98 ? 7.565 -2.127 -4.696 1.00 97.75 98 ALA A C 1
ATOM 786 O O . ALA A 1 98 ? 6.631 -2.052 -3.897 1.00 97.75 98 ALA A O 1
ATOM 787 N N . ALA A 1 99 ? 8.430 -3.144 -4.669 1.00 97.88 99 ALA A N 1
ATOM 788 C CA . ALA A 1 99 ? 8.387 -4.212 -3.677 1.00 97.88 99 ALA A CA 1
ATOM 789 C C . ALA A 1 99 ? 8.728 -3.726 -2.258 1.00 97.88 99 ALA A C 1
ATOM 791 O O . ALA A 1 99 ? 8.058 -4.124 -1.307 1.00 97.88 99 ALA A O 1
ATOM 792 N N . GLN A 1 100 ? 9.697 -2.819 -2.100 1.00 97.94 100 GLN A N 1
ATOM 793 C CA . GLN A 1 100 ? 9.962 -2.157 -0.818 1.00 97.94 100 GLN A CA 1
ATOM 794 C C . GLN A 1 100 ? 8.745 -1.335 -0.357 1.00 97.94 100 GLN A C 1
ATOM 796 O O . GLN A 1 100 ? 8.297 -1.484 0.783 1.00 97.94 100 GLN A O 1
ATOM 801 N N . ASN A 1 101 ? 8.161 -0.527 -1.250 1.00 98.44 101 ASN A N 1
ATOM 802 C CA . ASN A 1 101 ? 6.956 0.261 -0.981 1.00 98.44 101 ASN A CA 1
ATOM 803 C C . ASN A 1 101 ? 5.775 -0.615 -0.550 1.00 98.44 101 ASN A C 1
ATOM 805 O O . ASN A 1 101 ? 5.015 -0.224 0.334 1.00 98.44 101 ASN A O 1
ATOM 809 N N . ALA A 1 102 ? 5.638 -1.815 -1.120 1.00 98.50 102 ALA A N 1
ATOM 810 C CA . ALA A 1 102 ? 4.618 -2.771 -0.711 1.00 98.50 102 ALA A CA 1
ATOM 811 C C . ALA A 1 102 ? 4.747 -3.159 0.771 1.00 98.50 102 ALA A C 1
ATOM 813 O O . ALA A 1 102 ? 3.757 -3.121 1.500 1.00 98.50 102 ALA A O 1
ATOM 814 N N . VAL A 1 103 ? 5.961 -3.457 1.247 1.00 98.31 103 VAL A N 1
ATOM 815 C CA . VAL A 1 103 ? 6.197 -3.795 2.663 1.00 98.31 103 VAL A CA 1
ATOM 816 C C . VAL A 1 103 ? 6.009 -2.584 3.573 1.00 98.31 103 VAL A C 1
ATOM 818 O O . VAL A 1 103 ? 5.383 -2.708 4.625 1.00 98.31 103 VAL A O 1
ATOM 821 N N . ILE A 1 104 ? 6.480 -1.402 3.157 1.00 98.50 104 ILE A N 1
ATOM 822 C CA . ILE A 1 104 ? 6.257 -0.144 3.890 1.00 98.50 104 ILE A CA 1
ATOM 823 C C . ILE A 1 104 ? 4.753 0.123 4.041 1.00 98.50 104 ILE A C 1
ATOM 825 O O . ILE A 1 104 ? 4.299 0.476 5.127 1.00 98.50 104 ILE A O 1
ATOM 829 N N . SER A 1 105 ? 3.968 -0.093 2.983 1.00 98.56 105 SER A N 1
ATOM 830 C CA . SER A 1 105 ? 2.514 0.083 3.018 1.00 98.56 105 SER A CA 1
ATOM 831 C C . SER A 1 105 ? 1.847 -0.893 3.995 1.00 98.56 105 SER A C 1
A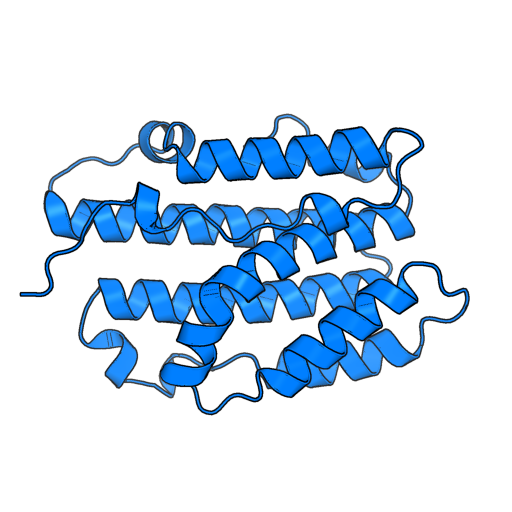TOM 833 O O . SER A 1 105 ? 0.995 -0.482 4.781 1.00 98.56 105 SER A O 1
ATOM 835 N N . VAL A 1 106 ? 2.275 -2.165 4.034 1.00 98.69 106 VAL A N 1
ATOM 836 C CA . VAL A 1 106 ? 1.775 -3.140 5.026 1.00 98.69 106 VAL A CA 1
ATOM 837 C C . VAL A 1 106 ? 2.132 -2.720 6.451 1.00 98.69 106 VAL A C 1
ATOM 839 O O . VAL A 1 106 ? 1.272 -2.771 7.330 1.00 98.69 106 VAL A O 1
ATOM 842 N N . TRP A 1 107 ? 3.364 -2.262 6.684 1.00 98.44 107 TRP A N 1
ATOM 843 C CA . TRP A 1 107 ? 3.786 -1.736 7.984 1.00 98.44 107 TRP A CA 1
ATOM 844 C C . TRP A 1 107 ? 2.882 -0.578 8.444 1.00 98.44 107 TRP A C 1
ATOM 846 O O . TRP A 1 107 ? 2.326 -0.637 9.542 1.00 98.44 107 TRP A O 1
ATOM 856 N N . GLN A 1 108 ? 2.644 0.413 7.580 1.00 98.00 108 GLN A N 1
ATOM 857 C CA . GLN A 1 108 ? 1.774 1.558 7.879 1.00 98.00 108 GLN A CA 1
ATOM 858 C C . GLN A 1 108 ? 0.311 1.156 8.109 1.00 98.00 108 GLN A C 1
ATOM 860 O O . GLN A 1 108 ? -0.359 1.651 9.022 1.00 98.00 108 GLN A O 1
ATOM 865 N N . ALA A 1 109 ? -0.193 0.204 7.322 1.00 98.25 109 ALA A N 1
ATOM 866 C CA . ALA A 1 109 ? -1.539 -0.321 7.501 1.00 98.25 109 ALA A CA 1
ATOM 867 C C . ALA A 1 109 ? -1.707 -1.024 8.856 1.00 98.25 109 ALA A C 1
ATOM 869 O O . ALA A 1 109 ? -2.730 -0.834 9.515 1.00 98.25 109 ALA A O 1
ATOM 870 N N . ILE A 1 110 ? -0.707 -1.777 9.321 1.00 98.12 110 ILE A N 1
ATOM 871 C CA . ILE A 1 110 ? -0.734 -2.399 10.654 1.00 98.12 110 ILE A CA 1
ATOM 872 C C . ILE A 1 110 ? -0.641 -1.337 11.754 1.00 98.12 110 ILE A C 1
ATOM 874 O O . ILE A 1 110 ? -1.402 -1.407 12.721 1.00 98.12 110 ILE A O 1
ATOM 878 N N . ALA A 1 111 ? 0.215 -0.322 11.596 1.00 96.69 111 ALA A N 1
ATOM 879 C CA . ALA A 1 111 ? 0.327 0.782 12.551 1.00 96.69 111 ALA A CA 1
ATOM 880 C C . ALA A 1 111 ? -1.021 1.495 12.770 1.00 96.69 111 ALA A C 1
ATOM 882 O O . ALA A 1 111 ? -1.367 1.853 13.898 1.00 96.69 111 ALA A O 1
ATOM 883 N N . SER A 1 112 ? -1.844 1.620 11.717 1.00 96.06 112 SER A N 1
ATOM 884 C CA . SER A 1 112 ? -3.193 2.211 11.797 1.00 96.06 112 SER A CA 1
ATOM 885 C C . SER A 1 112 ? -4.127 1.526 12.802 1.00 96.06 112 SER A C 1
ATOM 887 O O . SER A 1 112 ? -5.096 2.134 13.247 1.00 96.06 112 SER A O 1
ATOM 889 N N . LEU A 1 113 ? -3.858 0.272 13.184 1.00 96.50 113 LEU A N 1
ATOM 890 C CA . LEU A 1 113 ? -4.695 -0.458 14.133 1.00 96.50 113 LEU A CA 1
ATOM 891 C C . LEU A 1 113 ? -4.551 0.052 15.571 1.00 96.50 113 LEU A C 1
ATOM 893 O O . LEU A 1 113 ? -5.474 -0.166 16.364 1.00 96.50 113 LEU A O 1
ATOM 897 N N . HIS A 1 114 ? -3.426 0.694 15.919 1.00 94.31 114 HIS A N 1
ATOM 898 C CA . HIS A 1 114 ? -3.088 1.026 17.310 1.00 94.31 114 HIS A CA 1
ATOM 899 C C . HIS A 1 114 ? -2.454 2.411 17.541 1.00 94.31 114 HIS A C 1
ATOM 901 O O . HIS A 1 114 ? -2.460 2.869 18.683 1.00 94.31 114 HIS A O 1
ATOM 907 N N . SER A 1 115 ? -1.973 3.109 16.504 1.00 89.50 115 SER A N 1
ATOM 908 C CA . SER A 1 115 ? -1.261 4.393 16.649 1.00 89.50 115 SER A CA 1
ATOM 909 C C . SER A 1 115 ? -2.142 5.567 17.100 1.00 89.50 115 SER A C 1
ATOM 911 O O . SER A 1 115 ? -1.642 6.531 17.678 1.00 89.50 115 SER A O 1
ATOM 913 N N . GLY A 1 116 ? -3.454 5.504 16.844 1.00 86.75 116 GLY A N 1
ATOM 914 C CA . GLY A 1 116 ? -4.361 6.650 16.995 1.00 86.75 116 GLY A CA 1
ATOM 915 C C . GLY A 1 116 ? -4.200 7.713 15.899 1.00 86.75 116 GLY A C 1
ATOM 916 O O . GLY A 1 116 ? -4.761 8.799 16.020 1.00 86.75 116 GLY A O 1
ATOM 917 N N . GLU A 1 117 ? -3.446 7.402 14.841 1.00 92.25 117 GLU A N 1
ATOM 918 C CA . GLU A 1 117 ? -3.188 8.254 13.671 1.00 92.25 117 GLU A CA 1
ATOM 919 C C . GLU A 1 117 ? -3.851 7.658 12.414 1.00 92.25 117 GLU A C 1
ATOM 921 O O . GLU A 1 117 ? -3.275 7.634 11.327 1.00 92.25 117 GLU A O 1
ATOM 926 N N . GLY A 1 118 ? -5.079 7.139 12.556 1.00 91.56 118 GLY A N 1
ATOM 927 C CA . GLY A 1 118 ? -5.767 6.383 11.505 1.00 91.56 118 GLY A CA 1
ATOM 928 C C . GLY A 1 118 ? -5.899 7.137 10.177 1.00 91.56 118 GLY A C 1
ATOM 929 O O . GLY A 1 118 ? -5.656 6.554 9.122 1.00 91.56 118 GLY A O 1
ATOM 930 N N . VAL A 1 119 ? -6.224 8.437 10.217 1.00 95.94 119 VAL A N 1
ATOM 931 C CA . VAL A 1 119 ? -6.365 9.279 9.010 1.00 95.94 119 VAL A CA 1
ATOM 932 C C . VAL A 1 119 ? -5.030 9.416 8.283 1.00 95.94 119 VAL A C 1
ATOM 934 O O . VAL A 1 119 ? -4.968 9.209 7.074 1.00 95.94 119 VAL A O 1
ATOM 937 N N . GLN A 1 120 ? -3.954 9.709 9.016 1.00 95.88 120 GLN A N 1
ATOM 938 C CA . GLN A 1 120 ? -2.622 9.850 8.434 1.00 95.88 120 GLN A CA 1
ATOM 939 C C . GLN A 1 120 ? -2.169 8.536 7.789 1.00 95.88 120 GLN A C 1
ATOM 941 O O . GLN A 1 120 ? -1.783 8.536 6.625 1.00 95.88 120 GLN A O 1
ATOM 946 N N . ASN A 1 121 ? -2.316 7.405 8.482 1.00 96.25 121 ASN A N 1
ATOM 947 C CA . ASN A 1 121 ? -1.911 6.101 7.949 1.00 96.25 121 ASN A CA 1
ATOM 948 C C . ASN A 1 121 ? -2.749 5.683 6.722 1.00 96.25 121 ASN A C 1
ATOM 950 O O . ASN A 1 121 ? -2.234 5.088 5.771 1.00 96.25 121 ASN A O 1
ATOM 954 N N . ALA A 1 122 ? -4.038 6.032 6.695 1.00 97.00 122 ALA A N 1
ATOM 955 C CA . ALA A 1 122 ? -4.902 5.837 5.531 1.00 97.00 122 ALA A CA 1
ATOM 956 C C . ALA A 1 122 ? -4.444 6.670 4.315 1.00 97.00 122 ALA A C 1
ATOM 958 O O . ALA A 1 122 ? -4.399 6.148 3.199 1.00 97.00 122 ALA A O 1
ATOM 959 N N . ILE A 1 123 ? -4.051 7.931 4.524 1.00 97.00 123 ILE A N 1
ATOM 960 C CA . ILE A 1 123 ? -3.503 8.800 3.470 1.00 97.00 123 ILE A CA 1
ATOM 961 C C . ILE A 1 123 ? -2.139 8.292 2.999 1.00 97.00 123 ILE A C 1
ATOM 963 O O . ILE A 1 123 ? -1.889 8.245 1.795 1.00 97.00 123 ILE A O 1
ATOM 967 N N . GLU A 1 124 ? -1.266 7.888 3.921 1.00 96.88 124 GLU A N 1
ATOM 968 C CA . GLU A 1 124 ? 0.083 7.419 3.602 1.00 96.88 124 GLU A CA 1
ATOM 969 C C . GLU A 1 124 ? 0.043 6.142 2.762 1.00 96.88 124 GLU A C 1
ATOM 971 O O . GLU A 1 124 ? 0.706 6.068 1.732 1.00 96.88 124 GLU A O 1
ATOM 976 N N . THR A 1 125 ? -0.788 5.162 3.123 1.00 98.00 125 THR A N 1
ATOM 977 C CA . THR A 1 125 ? -0.935 3.927 2.328 1.00 98.00 125 THR A CA 1
ATOM 978 C C . THR A 1 125 ? -1.520 4.177 0.933 1.00 98.00 125 THR A C 1
ATOM 980 O O . THR A 1 125 ? -1.072 3.552 -0.034 1.00 98.00 125 THR A O 1
ATOM 983 N N . ALA A 1 126 ? -2.466 5.114 0.789 1.00 97.62 126 ALA A N 1
ATOM 984 C CA . ALA A 1 126 ? -2.961 5.546 -0.523 1.00 97.62 126 ALA A CA 1
ATOM 985 C C . ALA A 1 126 ? -1.851 6.236 -1.338 1.00 97.62 126 ALA A C 1
ATOM 987 O O . ALA A 1 126 ? -1.579 5.845 -2.472 1.00 97.62 126 ALA A O 1
ATOM 988 N N . SER A 1 127 ? -1.133 7.176 -0.720 1.00 96.75 127 SER A N 1
ATOM 989 C CA . SER A 1 127 ? -0.030 7.929 -1.335 1.00 96.75 127 SER A CA 1
ATOM 990 C C . SER A 1 127 ? 1.123 7.032 -1.781 1.00 96.75 127 SER A C 1
ATOM 992 O O . SER A 1 127 ? 1.661 7.217 -2.870 1.00 96.75 127 SER A O 1
ATOM 994 N N . ILE A 1 128 ? 1.495 6.035 -0.971 1.00 98.25 128 ILE A N 1
ATOM 995 C CA . ILE A 1 128 ? 2.507 5.032 -1.329 1.00 98.25 128 ILE A CA 1
ATOM 996 C C . ILE A 1 128 ? 2.055 4.247 -2.563 1.00 98.25 128 ILE A C 1
ATOM 998 O O . ILE A 1 128 ? 2.861 3.996 -3.461 1.00 98.25 128 ILE A O 1
ATOM 1002 N N . THR A 1 129 ? 0.776 3.872 -2.631 1.00 97.44 129 THR A N 1
ATOM 1003 C CA . THR A 1 129 ? 0.230 3.121 -3.768 1.00 97.44 129 THR A CA 1
ATOM 1004 C C . THR A 1 129 ? 0.263 3.962 -5.044 1.00 97.44 129 THR A C 1
ATOM 1006 O O . THR A 1 129 ? 0.809 3.513 -6.051 1.00 97.44 129 THR A O 1
ATOM 1009 N N . GLU A 1 130 ? -0.218 5.206 -4.985 1.00 95.94 130 GLU A N 1
ATOM 1010 C CA . GLU A 1 130 ? -0.186 6.145 -6.115 1.00 95.94 130 GLU A CA 1
ATOM 1011 C C . GLU A 1 130 ? 1.250 6.432 -6.576 1.00 95.94 130 GLU A C 1
ATOM 1013 O O . GLU A 1 130 ? 1.550 6.303 -7.761 1.00 95.94 130 GLU A O 1
ATOM 1018 N N . SER A 1 131 ? 2.164 6.714 -5.643 1.00 96.38 131 SER A N 1
ATOM 1019 C CA . SER A 1 131 ? 3.578 6.986 -5.953 1.00 96.38 131 SER A CA 1
ATOM 1020 C C . SER A 1 131 ? 4.286 5.768 -6.552 1.00 96.38 131 SER A C 1
ATOM 1022 O O . SER A 1 131 ? 5.200 5.901 -7.363 1.00 96.38 131 SER A O 1
ATOM 1024 N N . THR A 1 132 ? 3.872 4.557 -6.169 1.00 97.81 132 THR A N 1
ATOM 1025 C CA . THR A 1 132 ? 4.412 3.324 -6.754 1.00 97.81 132 THR A CA 1
ATOM 1026 C C . THR A 1 132 ? 3.918 3.128 -8.185 1.00 97.81 132 THR A C 1
ATOM 1028 O O . THR A 1 132 ? 4.697 2.741 -9.052 1.00 97.81 132 THR A O 1
ATOM 1031 N N . ILE A 1 133 ? 2.645 3.420 -8.459 1.00 96.69 133 ILE A N 1
ATOM 1032 C CA . ILE A 1 133 ? 2.094 3.382 -9.821 1.00 96.69 133 ILE A CA 1
ATOM 1033 C C . ILE A 1 133 ? 2.788 4.421 -10.706 1.00 96.69 133 ILE A C 1
ATOM 1035 O O . ILE A 1 133 ? 3.213 4.091 -11.812 1.00 96.69 133 ILE A O 1
ATOM 1039 N N . ASP A 1 134 ? 2.947 5.641 -10.196 1.00 95.00 134 ASP A N 1
ATOM 1040 C CA . ASP A 1 134 ? 3.663 6.733 -10.851 1.00 95.00 134 ASP A CA 1
ATOM 1041 C C . ASP A 1 134 ? 5.101 6.333 -11.230 1.00 95.00 134 ASP A C 1
ATOM 1043 O O . ASP A 1 134 ? 5.489 6.399 -12.400 1.00 95.00 134 ASP A O 1
ATOM 1047 N N . LEU A 1 135 ? 5.859 5.789 -10.269 1.00 94.69 135 LEU A N 1
ATOM 1048 C CA . LEU A 1 135 ? 7.204 5.255 -10.498 1.00 94.69 135 LEU A CA 1
ATOM 1049 C C . LEU A 1 135 ? 7.235 4.243 -11.653 1.00 94.69 135 LEU A C 1
ATOM 1051 O O . LEU A 1 135 ? 8.112 4.312 -12.518 1.00 94.69 135 LEU A O 1
ATOM 1055 N N . LEU A 1 136 ? 6.299 3.293 -11.677 1.00 95.12 136 LEU A N 1
ATOM 1056 C CA . LEU A 1 136 ? 6.270 2.232 -12.687 1.00 95.12 136 LEU A CA 1
ATOM 1057 C C . LEU A 1 136 ? 5.918 2.768 -14.073 1.00 95.12 136 LEU A C 1
ATOM 1059 O O . LEU A 1 136 ? 6.557 2.373 -15.049 1.00 95.12 136 LEU A O 1
ATOM 1063 N N . ILE A 1 137 ? 4.938 3.669 -14.165 1.00 93.62 137 ILE A N 1
ATOM 1064 C CA . ILE A 1 137 ? 4.534 4.305 -15.425 1.00 93.62 137 ILE A CA 1
ATOM 1065 C C . ILE A 1 137 ? 5.698 5.118 -15.990 1.00 93.62 137 ILE A C 1
ATOM 1067 O O . ILE A 1 137 ? 6.095 4.892 -17.134 1.00 93.62 137 ILE A O 1
ATOM 1071 N N . ASN A 1 138 ? 6.294 5.998 -15.184 1.00 91.19 138 ASN A N 1
ATOM 1072 C CA . ASN A 1 138 ? 7.403 6.839 -15.626 1.00 91.19 138 ASN A CA 1
ATOM 1073 C C . ASN A 1 138 ? 8.630 6.018 -16.017 1.00 91.19 138 ASN A C 1
ATOM 1075 O O . ASN A 1 138 ? 9.211 6.246 -17.078 1.00 91.19 138 ASN A O 1
ATOM 1079 N N . THR A 1 139 ? 8.999 5.010 -15.219 1.00 91.88 139 THR A N 1
ATOM 1080 C CA . THR A 1 139 ? 10.137 4.139 -15.554 1.00 91.88 139 THR A CA 1
ATOM 1081 C C . THR A 1 139 ? 9.875 3.392 -16.856 1.00 91.88 139 THR A C 1
ATOM 1083 O O . THR A 1 139 ? 10.726 3.355 -17.745 1.00 91.88 139 THR A O 1
ATOM 1086 N N . ARG A 1 140 ? 8.677 2.813 -17.002 1.00 89.69 140 ARG A N 1
ATOM 1087 C CA . ARG A 1 140 ? 8.293 2.092 -18.215 1.00 89.69 140 ARG A CA 1
ATOM 1088 C C . ARG A 1 140 ? 8.411 2.986 -19.438 1.00 89.69 140 ARG A C 1
ATOM 1090 O O . ARG A 1 140 ? 8.942 2.544 -20.458 1.00 89.69 140 ARG A O 1
ATOM 1097 N N . GLN A 1 141 ? 7.874 4.192 -19.339 1.00 87.50 141 GLN A N 1
ATOM 1098 C CA . GLN A 1 141 ? 7.777 5.107 -20.455 1.00 87.50 141 GLN A CA 1
ATOM 1099 C C . GLN A 1 141 ? 9.152 5.678 -20.822 1.00 87.50 141 GLN A C 1
ATOM 1101 O O . GLN A 1 141 ? 9.499 5.677 -22.004 1.00 87.50 141 GLN A O 1
ATOM 1106 N N . SER A 1 142 ? 9.989 6.002 -19.828 1.00 88.19 142 SER A N 1
ATOM 1107 C CA . SER A 1 142 ? 11.392 6.388 -20.036 1.00 88.19 142 SER A CA 1
ATOM 1108 C C . SER A 1 142 ? 12.160 5.335 -20.839 1.00 88.19 142 SER A C 1
ATOM 1110 O O . SER A 1 142 ? 12.841 5.657 -21.809 1.00 88.19 142 SER A O 1
ATOM 1112 N N . ILE A 1 143 ? 11.955 4.050 -20.535 1.00 88.25 143 ILE A N 1
ATOM 1113 C CA . ILE A 1 143 ? 12.574 2.948 -21.286 1.00 88.25 143 ILE A CA 1
ATOM 1114 C C . ILE A 1 143 ? 12.087 2.890 -22.749 1.00 88.25 143 ILE A C 1
ATOM 1116 O O . ILE A 1 143 ? 12.844 2.480 -23.628 1.00 88.25 143 ILE A O 1
ATOM 1120 N N . VAL A 1 144 ? 10.834 3.267 -23.045 1.00 86.25 144 VAL A N 1
ATOM 1121 C CA . VAL A 1 144 ? 10.280 3.239 -24.419 1.00 86.25 144 VAL A CA 1
ATOM 1122 C C . VAL A 1 144 ? 10.729 4.435 -25.245 1.00 86.25 144 VAL A C 1
ATOM 1124 O O . VAL A 1 144 ? 11.118 4.271 -26.402 1.00 86.25 144 VAL A O 1
ATOM 1127 N N . GLU A 1 145 ? 10.596 5.636 -24.690 1.00 84.88 145 GLU A N 1
ATOM 1128 C CA . GLU A 1 145 ? 10.694 6.890 -25.443 1.00 84.88 145 GLU A CA 1
ATOM 1129 C C . GLU A 1 145 ? 12.011 7.636 -25.193 1.00 84.88 145 GLU A C 1
ATOM 1131 O O . GLU A 1 145 ? 12.365 8.543 -25.954 1.00 84.88 145 GLU A O 1
ATOM 1136 N N . GLY A 1 146 ? 12.778 7.199 -24.191 1.00 79.38 146 GLY A N 1
ATOM 1137 C CA . GLY A 1 146 ? 14.006 7.829 -23.720 1.00 79.38 146 GLY A CA 1
ATOM 1138 C C . GLY A 1 146 ? 13.748 9.090 -22.890 1.00 79.38 146 GLY A C 1
ATOM 1139 O O . GLY A 1 146 ? 12.675 9.688 -22.947 1.00 79.38 146 GLY A O 1
ATOM 1140 N N . ASP A 1 147 ? 14.787 9.557 -22.193 1.00 71.00 147 ASP A N 1
ATOM 1141 C CA . ASP A 1 147 ? 14.776 10.709 -21.265 1.00 71.00 147 ASP A CA 1
ATOM 1142 C C . ASP A 1 147 ? 14.302 12.053 -21.861 1.00 71.00 147 ASP A C 1
ATOM 1144 O O . ASP A 1 147 ? 14.246 13.069 -21.171 1.00 71.00 147 ASP A O 1
ATOM 1148 N N . SER A 1 148 ? 14.049 12.111 -23.171 1.00 65.75 148 SER A N 1
ATOM 1149 C CA . SER A 1 148 ? 13.662 13.335 -23.880 1.00 65.75 148 SER A CA 1
ATOM 1150 C C . SER A 1 148 ? 12.156 13.570 -23.972 1.00 65.75 148 SER A C 1
ATOM 1152 O O . SER A 1 148 ? 11.751 14.618 -24.479 1.00 65.75 148 SER A O 1
ATOM 1154 N N . PHE A 1 149 ? 11.339 12.606 -23.547 1.00 67.31 149 PHE A N 1
ATOM 1155 C CA . PHE A 1 149 ? 9.895 12.781 -23.503 1.00 67.31 149 PHE A CA 1
ATOM 1156 C C . PHE A 1 149 ? 9.496 13.509 -22.215 1.00 67.31 149 PHE A C 1
ATOM 1158 O O . PHE A 1 149 ? 9.947 13.162 -21.127 1.00 67.31 149 PHE A O 1
ATOM 1165 N N . ASP A 1 150 ? 8.694 14.560 -22.362 1.00 65.31 150 ASP A N 1
ATOM 1166 C CA . ASP A 1 150 ? 8.223 15.394 -21.256 1.00 65.31 150 ASP A CA 1
ATOM 1167 C C . ASP A 1 150 ? 6.971 14.737 -20.668 1.00 65.31 150 ASP A C 1
ATOM 1169 O O . ASP A 1 150 ? 5.893 14.813 -21.261 1.00 65.31 150 ASP A O 1
ATOM 1173 N N . TYR A 1 151 ? 7.140 14.011 -19.563 1.00 70.19 151 TYR A N 1
ATOM 1174 C CA . TYR A 1 151 ? 6.028 13.430 -18.814 1.00 70.19 151 TYR A CA 1
ATOM 1175 C C . TYR A 1 151 ? 5.443 14.515 -17.917 1.00 70.19 151 TYR A C 1
ATOM 1177 O O . TYR A 1 151 ? 6.095 14.954 -16.970 1.00 70.19 151 TYR A O 1
ATOM 1185 N N . ASP A 1 152 ? 4.233 14.971 -18.228 1.00 79.19 152 ASP A N 1
ATOM 1186 C CA . ASP A 1 152 ? 3.463 15.775 -17.289 1.00 79.19 152 ASP A CA 1
ATOM 1187 C C . ASP A 1 152 ? 2.661 14.874 -16.340 1.00 79.19 152 ASP A C 1
ATOM 1189 O O . ASP A 1 152 ? 2.388 13.706 -16.627 1.00 79.19 152 ASP A O 1
ATOM 1193 N N . ASP A 1 153 ? 2.275 15.429 -15.191 1.00 81.56 153 ASP A N 1
ATOM 1194 C CA . ASP A 1 153 ? 1.455 14.722 -14.200 1.00 81.56 153 ASP A CA 1
ATOM 1195 C C . ASP A 1 153 ? 0.129 14.229 -14.820 1.00 81.56 153 ASP A C 1
ATOM 1197 O O . ASP A 1 153 ? -0.397 13.181 -14.444 1.00 81.56 153 ASP A O 1
ATOM 1201 N N . GLU A 1 154 ? -0.379 14.935 -15.840 1.00 85.94 154 GLU A N 1
ATOM 1202 C CA . GLU A 1 154 ? -1.603 14.581 -16.564 1.00 85.94 154 GLU A CA 1
ATOM 1203 C C . GLU A 1 154 ? -1.472 13.228 -17.291 1.00 85.94 154 GLU A C 1
ATOM 1205 O O . GLU A 1 154 ? -2.446 12.469 -17.355 1.00 85.94 154 GLU A O 1
ATOM 1210 N N . PHE A 1 155 ? -0.287 12.866 -17.796 1.00 87.88 155 PHE A N 1
ATOM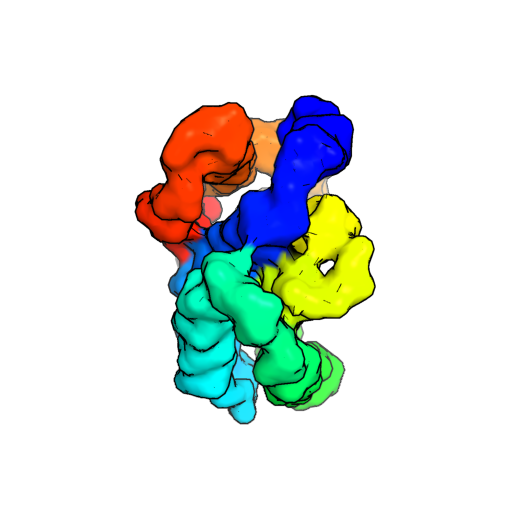 1211 C CA . PHE A 1 155 ? -0.045 11.554 -18.400 1.00 87.88 155 PHE A CA 1
ATOM 1212 C C . PHE A 1 155 ? -0.261 10.407 -17.405 1.00 87.88 155 PHE A C 1
ATOM 1214 O O . PHE A 1 155 ? -0.978 9.448 -17.707 1.00 87.88 155 PHE A O 1
ATOM 1221 N N . VAL A 1 156 ? 0.336 10.512 -16.216 1.00 89.38 156 VAL A N 1
ATOM 1222 C CA . VAL A 1 156 ? 0.241 9.490 -15.164 1.00 89.38 156 VAL A CA 1
ATOM 1223 C C . VAL A 1 156 ? -1.180 9.425 -14.623 1.00 89.38 156 VAL A C 1
ATOM 1225 O O . VAL A 1 156 ? -1.745 8.335 -14.508 1.00 89.38 156 VAL A O 1
ATOM 1228 N N . GLU A 1 157 ? -1.788 10.583 -14.360 1.00 90.44 157 GLU A N 1
ATOM 1229 C CA . GLU A 1 157 ? -3.158 10.669 -13.867 1.00 90.44 157 GLU A CA 1
ATOM 1230 C C . GLU A 1 157 ? -4.145 9.985 -14.813 1.00 90.44 157 GLU A C 1
ATOM 123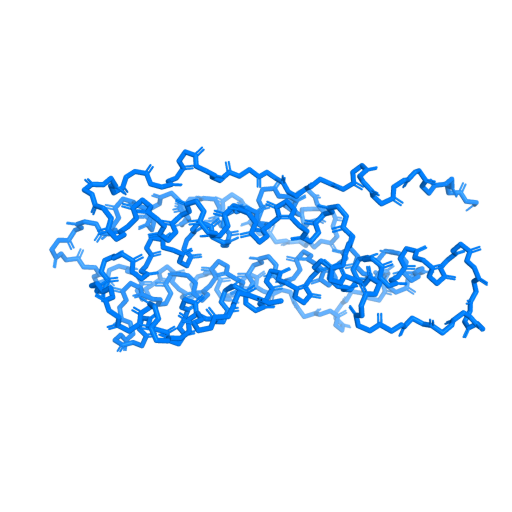2 O O . GLU A 1 157 ? -5.035 9.282 -14.345 1.00 90.44 157 GLU A O 1
ATOM 1237 N N . ASN A 1 158 ? -3.974 10.112 -16.131 1.00 92.00 158 ASN A N 1
ATOM 1238 C CA . ASN A 1 158 ? -4.860 9.494 -17.120 1.00 92.00 158 ASN A CA 1
ATOM 1239 C C . ASN A 1 158 ? -4.479 8.053 -17.509 1.00 92.00 158 ASN A C 1
ATOM 1241 O O . ASN A 1 158 ? -5.176 7.432 -18.321 1.00 92.00 158 ASN A O 1
ATOM 1245 N N . HIS A 1 159 ? -3.400 7.492 -16.959 1.00 93.62 159 HIS A N 1
ATOM 1246 C CA . HIS A 1 159 ? -2.980 6.129 -17.271 1.00 93.62 159 HIS A CA 1
ATOM 1247 C C . HIS A 1 159 ? -3.972 5.096 -16.708 1.00 93.62 159 HIS A C 1
ATOM 1249 O O . HIS A 1 159 ? -4.422 5.207 -15.568 1.00 93.62 159 HIS A O 1
ATOM 1255 N N . GLN A 1 160 ? -4.275 4.036 -17.471 1.00 94.56 160 GLN A N 1
ATOM 1256 C CA . GLN A 1 160 ? -5.288 3.034 -17.090 1.00 94.56 160 GLN A CA 1
ATOM 1257 C C . GLN A 1 160 ? -5.023 2.420 -15.708 1.00 94.56 160 GLN A C 1
ATOM 1259 O O . GLN A 1 160 ? -5.946 2.254 -14.923 1.00 94.56 160 GLN A O 1
ATOM 1264 N N . MET A 1 161 ? -3.759 2.126 -15.393 1.00 94.19 161 MET A N 1
ATOM 1265 C CA . MET A 1 161 ? -3.364 1.572 -14.093 1.00 94.19 161 MET A CA 1
ATOM 1266 C C . MET A 1 161 ? -3.665 2.526 -12.924 1.00 94.19 161 MET A C 1
ATOM 1268 O O . MET A 1 161 ? -4.126 2.071 -11.882 1.00 94.19 161 MET A O 1
ATOM 1272 N N . MET A 1 162 ? -3.444 3.834 -13.105 1.00 95.44 162 MET A N 1
ATOM 1273 C CA . MET A 1 162 ? -3.768 4.853 -12.101 1.00 95.44 162 MET A CA 1
ATOM 1274 C C . MET A 1 162 ? -5.285 5.010 -11.964 1.00 95.44 162 MET A C 1
ATOM 1276 O O . MET A 1 162 ? -5.817 5.014 -10.860 1.00 95.44 162 MET A O 1
ATOM 1280 N N . GLN A 1 163 ? -6.006 5.059 -13.086 1.00 95.56 163 GLN A N 1
ATOM 1281 C CA . GLN A 1 163 ? -7.468 5.158 -13.097 1.00 95.56 163 GLN A CA 1
ATOM 1282 C C . GLN A 1 163 ? -8.149 3.948 -12.436 1.00 95.56 163 GLN A C 1
ATOM 1284 O O . GLN A 1 163 ? -9.095 4.124 -11.669 1.00 95.56 163 GLN A O 1
ATOM 1289 N N . ASP A 1 164 ? -7.657 2.731 -12.684 1.00 95.62 164 ASP A N 1
ATOM 1290 C CA . ASP A 1 164 ? -8.165 1.502 -12.057 1.00 95.62 164 ASP A CA 1
ATOM 1291 C C . ASP A 1 164 ? -7.981 1.515 -10.532 1.00 95.62 164 ASP A C 1
ATOM 1293 O O . ASP A 1 164 ? -8.854 1.035 -9.797 1.00 95.62 164 ASP A O 1
ATOM 1297 N N . GLU A 1 165 ? -6.854 2.059 -10.064 1.00 96.38 165 GLU A N 1
ATOM 1298 C CA . GLU A 1 165 ? -6.543 2.189 -8.642 1.00 96.38 165 GLU A CA 1
ATOM 1299 C C . GLU A 1 165 ? -7.381 3.281 -7.973 1.00 96.38 165 GLU A C 1
ATOM 1301 O O . GLU A 1 165 ? -8.004 3.022 -6.945 1.00 96.38 165 GLU A O 1
ATOM 1306 N N . LEU A 1 166 ? -7.490 4.468 -8.578 1.00 95.94 166 LEU A N 1
ATOM 1307 C CA . LEU A 1 166 ? -8.363 5.536 -8.080 1.00 95.94 166 LEU A CA 1
ATOM 1308 C C . LEU A 1 166 ? -9.822 5.063 -7.998 1.00 95.94 166 LEU A C 1
ATOM 1310 O O . LEU A 1 166 ? -10.509 5.323 -7.010 1.00 95.94 166 LEU A O 1
ATOM 1314 N N . ALA A 1 167 ? -10.286 4.302 -8.995 1.00 96.19 167 ALA A N 1
ATOM 1315 C CA . ALA A 1 167 ? -11.608 3.686 -8.966 1.00 96.19 167 ALA A CA 1
ATOM 1316 C C . ALA A 1 167 ? -11.751 2.675 -7.814 1.00 96.19 167 ALA A C 1
ATOM 1318 O O . ALA A 1 167 ? -12.765 2.686 -7.122 1.00 96.19 167 ALA A O 1
ATOM 1319 N N . ARG A 1 168 ? -10.741 1.831 -7.558 1.00 97.12 168 ARG A N 1
ATOM 1320 C CA . ARG A 1 168 ? -10.739 0.878 -6.429 1.00 97.12 168 ARG A CA 1
ATOM 1321 C C . ARG A 1 168 ? -10.769 1.584 -5.069 1.00 97.12 168 ARG A C 1
ATOM 1323 O O . ARG A 1 168 ? -11.478 1.149 -4.156 1.00 97.12 168 ARG A O 1
ATOM 1330 N N . GLN A 1 169 ? -9.985 2.649 -4.914 1.00 96.81 169 GLN A N 1
ATOM 1331 C CA . GLN A 1 169 ? -9.973 3.463 -3.699 1.00 96.81 169 GLN A CA 1
ATOM 1332 C C . GLN A 1 169 ? -11.344 4.102 -3.470 1.00 96.81 169 GLN A C 1
ATOM 1334 O O . GLN A 1 169 ? -11.887 3.993 -2.370 1.00 96.81 169 GLN A O 1
ATOM 1339 N N . GLN A 1 170 ? -11.960 4.655 -4.520 1.00 96.69 170 GLN A N 1
ATOM 1340 C CA . GLN A 1 170 ? -13.315 5.199 -4.440 1.00 96.69 170 GLN A CA 1
ATOM 1341 C C . GLN A 1 170 ? -14.357 4.124 -4.092 1.00 96.69 170 GLN A C 1
ATOM 1343 O O . GLN A 1 170 ? -15.185 4.354 -3.218 1.00 96.69 170 GLN A O 1
ATOM 1348 N N . GLU A 1 171 ? -14.290 2.927 -4.691 1.00 96.88 171 GLU A N 1
ATOM 1349 C CA . GLU A 1 171 ? -15.162 1.788 -4.339 1.00 96.88 171 GLU A CA 1
ATOM 1350 C C . GLU A 1 171 ? -15.062 1.434 -2.845 1.00 96.88 171 GLU A C 1
ATOM 1352 O O . GLU A 1 171 ? -16.066 1.129 -2.196 1.00 96.88 171 GLU A O 1
ATOM 1357 N N . SER A 1 172 ? -13.848 1.500 -2.293 1.00 97.12 172 SER A N 1
ATOM 1358 C CA . SER A 1 172 ? -13.590 1.240 -0.875 1.00 97.12 172 SER A CA 1
ATOM 1359 C C . SER A 1 172 ? -14.187 2.338 0.010 1.00 97.12 172 SER A C 1
ATOM 1361 O O . SER A 1 172 ? -14.864 2.030 0.988 1.00 97.12 172 SER A O 1
ATOM 1363 N N . ILE A 1 173 ? -13.992 3.609 -0.348 1.00 96.25 173 ILE A N 1
ATOM 1364 C CA . ILE A 1 173 ? -14.563 4.763 0.363 1.00 96.25 173 ILE A CA 1
ATOM 1365 C C . ILE A 1 173 ? -16.091 4.707 0.359 1.00 96.25 173 ILE A C 1
ATOM 1367 O O . ILE A 1 173 ? -16.707 4.799 1.421 1.00 96.25 173 ILE A O 1
ATOM 1371 N N . ASP A 1 174 ? -16.701 4.501 -0.809 1.00 95.81 174 ASP A N 1
ATOM 1372 C CA . ASP A 1 174 ? -18.156 4.453 -0.972 1.00 95.81 174 ASP A CA 1
ATOM 1373 C C . ASP A 1 174 ? -18.776 3.346 -0.106 1.00 95.81 174 ASP A C 1
ATOM 1375 O O . ASP A 1 174 ? -19.822 3.538 0.521 1.00 95.81 174 ASP A O 1
ATOM 1379 N N . ALA A 1 175 ? -18.120 2.184 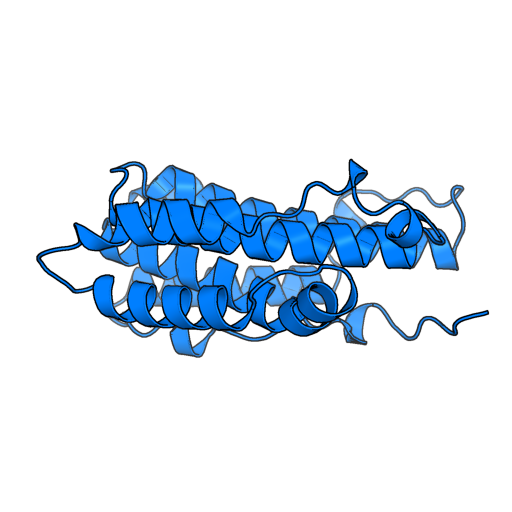-0.034 1.00 96.62 175 ALA A N 1
ATOM 1380 C CA . ALA A 1 175 ? -18.555 1.080 0.812 1.00 96.62 175 ALA A CA 1
ATOM 1381 C C . ALA A 1 175 ? -18.445 1.411 2.310 1.00 96.62 175 ALA A C 1
ATOM 1383 O O . ALA A 1 175 ? -19.405 1.184 3.052 1.00 96.62 175 ALA A O 1
ATOM 1384 N N . LEU A 1 176 ? -17.323 2.004 2.740 1.00 95.88 176 LEU A N 1
ATOM 1385 C CA . LEU A 1 176 ? -17.090 2.381 4.138 1.00 95.88 176 LEU A CA 1
ATOM 1386 C C . LEU A 1 176 ? -18.028 3.494 4.619 1.00 95.88 176 LEU A C 1
ATOM 1388 O O . LEU A 1 176 ? -18.489 3.428 5.760 1.00 95.88 176 LEU A O 1
ATOM 1392 N N . GLN A 1 177 ? -18.340 4.475 3.765 1.00 94.44 177 GLN A N 1
ATOM 1393 C CA . GLN A 1 177 ? -19.343 5.512 4.038 1.00 94.44 177 GLN A CA 1
ATOM 1394 C C . GLN A 1 177 ? -20.771 4.952 4.084 1.00 94.44 177 GLN A C 1
ATOM 1396 O O . GLN A 1 177 ? -21.649 5.533 4.728 1.00 94.44 177 GLN A O 1
ATOM 1401 N N . GLY A 1 178 ? -21.012 3.838 3.393 1.00 91.12 178 GLY A N 1
ATOM 1402 C CA . GLY A 1 178 ? -22.234 3.059 3.501 1.00 91.12 178 GLY A CA 1
ATOM 1403 C C . GLY A 1 178 ? -22.234 2.098 4.696 1.00 91.12 178 GLY A C 1
ATOM 1404 O O . GLY A 1 178 ? -21.563 2.286 5.711 1.00 91.12 178 GLY A O 1
ATOM 1405 N N . ASP A 1 179 ? -23.010 1.025 4.551 1.00 88.25 179 ASP A N 1
ATOM 1406 C CA . ASP A 1 179 ? -23.146 -0.027 5.567 1.00 88.25 179 ASP A CA 1
ATOM 1407 C C . ASP A 1 179 ? -22.242 -1.248 5.288 1.00 88.25 179 ASP A C 1
ATOM 1409 O O . ASP A 1 179 ? -22.327 -2.259 5.989 1.00 88.25 179 ASP A O 1
ATOM 1413 N N . ASP A 1 180 ? -21.394 -1.195 4.256 1.00 91.19 180 ASP A N 1
ATOM 1414 C CA . ASP A 1 180 ? -20.619 -2.341 3.780 1.00 91.19 180 ASP A CA 1
ATOM 1415 C C . ASP A 1 180 ? -19.170 -2.289 4.271 1.00 91.19 180 ASP A C 1
ATOM 1417 O O . ASP A 1 180 ? -18.323 -1.571 3.743 1.00 91.19 180 ASP A O 1
ATOM 1421 N N . LYS A 1 181 ? -18.886 -3.072 5.312 1.00 91.31 181 LYS A N 1
ATOM 1422 C CA . LYS A 1 181 ? -17.566 -3.113 5.958 1.00 91.31 181 LYS A CA 1
ATOM 1423 C C . LYS A 1 181 ? -16.630 -4.166 5.364 1.00 91.31 181 LYS A C 1
ATOM 1425 O O . LYS A 1 181 ? -15.462 -4.224 5.746 1.00 91.31 181 LYS A O 1
ATOM 1430 N N . ASP A 1 182 ? -17.110 -4.981 4.424 1.00 93.88 182 ASP A N 1
ATOM 1431 C CA . ASP A 1 182 ? -16.298 -5.982 3.732 1.00 93.88 182 ASP A CA 1
ATOM 1432 C C . ASP A 1 182 ? -15.697 -5.387 2.454 1.00 93.88 182 ASP A C 1
ATOM 1434 O O . ASP A 1 182 ? -16.093 -5.710 1.332 1.00 93.88 182 ASP A O 1
ATOM 1438 N N . ILE A 1 183 ? -14.738 -4.474 2.627 1.00 96.69 183 ILE A N 1
ATOM 1439 C CA . ILE A 1 183 ? -14.025 -3.863 1.497 1.00 96.69 183 ILE A CA 1
ATOM 1440 C C . ILE A 1 183 ? -12.848 -4.705 1.001 1.00 96.69 183 ILE A C 1
ATOM 1442 O O . ILE A 1 183 ? -12.312 -4.428 -0.072 1.00 96.69 183 ILE A O 1
ATOM 1446 N N . ARG A 1 184 ? -12.478 -5.778 1.717 1.00 96.56 184 ARG A N 1
ATOM 1447 C CA . ARG A 1 184 ? -11.413 -6.696 1.281 1.00 96.56 184 ARG A CA 1
ATOM 1448 C C . ARG A 1 184 ? -11.749 -7.345 -0.065 1.00 96.56 184 ARG A C 1
ATOM 1450 O O . ARG A 1 184 ? -10.856 -7.661 -0.837 1.00 96.56 184 ARG A O 1
ATOM 1457 N N . LYS A 1 185 ? -13.033 -7.451 -0.423 1.00 96.25 185 LYS A N 1
ATOM 1458 C CA . LYS A 1 185 ? -13.479 -7.888 -1.760 1.00 96.25 185 LYS A CA 1
ATOM 1459 C C . LYS A 1 185 ? -13.024 -6.994 -2.925 1.00 96.25 185 LYS A C 1
ATOM 1461 O O . LYS A 1 185 ? -13.074 -7.446 -4.066 1.00 96.25 185 LYS A O 1
ATOM 1466 N N . PHE A 1 186 ? -12.650 -5.736 -2.667 1.00 96.81 186 PHE A N 1
ATOM 1467 C CA . PHE A 1 186 ? -12.141 -4.820 -3.692 1.00 96.81 186 PHE A CA 1
ATOM 1468 C C . PHE A 1 186 ? -10.629 -4.928 -3.880 1.00 96.81 186 PHE A C 1
ATOM 1470 O O . PHE A 1 186 ? -10.115 -4.416 -4.874 1.00 96.81 186 PHE A O 1
ATOM 1477 N N . VAL A 1 187 ? -9.928 -5.600 -2.960 1.00 97.56 187 VAL A N 1
ATOM 1478 C CA . VAL A 1 187 ? -8.495 -5.873 -3.066 1.00 97.56 187 VAL A CA 1
ATOM 1479 C C . VAL A 1 187 ? -8.234 -6.692 -4.322 1.00 97.56 187 VAL A C 1
ATOM 1481 O O . VAL A 1 187 ? -8.816 -7.758 -4.538 1.00 97.56 187 VAL A O 1
ATOM 1484 N N . ARG A 1 188 ? -7.348 -6.174 -5.167 1.00 96.75 188 ARG A N 1
ATOM 1485 C CA . ARG A 1 188 ? -6.963 -6.781 -6.441 1.00 96.75 188 ARG A CA 1
ATOM 1486 C C . ARG A 1 188 ? -5.552 -6.332 -6.810 1.00 96.75 188 ARG A C 1
ATOM 1488 O O . ARG A 1 188 ? -5.176 -5.222 -6.439 1.00 96.75 188 ARG A O 1
ATOM 1495 N N . PRO A 1 189 ? -4.762 -7.179 -7.493 1.00 95.88 189 PRO A N 1
ATOM 1496 C CA . PRO A 1 189 ? -3.428 -6.785 -7.915 1.00 95.88 189 PRO A CA 1
ATOM 1497 C C . PRO A 1 189 ? -3.524 -5.621 -8.902 1.00 95.88 189 PRO A C 1
ATOM 1499 O O . PRO A 1 189 ? -4.493 -5.520 -9.660 1.00 95.88 189 PRO A O 1
ATOM 1502 N N . LEU A 1 190 ? -2.505 -4.767 -8.911 1.00 94.44 190 LEU A N 1
ATOM 1503 C CA . LEU A 1 190 ? -2.391 -3.706 -9.896 1.00 94.44 190 LEU A CA 1
ATOM 1504 C C . LEU A 1 190 ? -2.208 -4.318 -11.291 1.00 94.44 190 LEU A C 1
ATOM 1506 O O . LEU A 1 190 ? -1.502 -5.313 -11.472 1.00 94.44 190 LEU A O 1
ATOM 1510 N N . SER A 1 191 ? -2.825 -3.696 -12.292 1.00 89.75 191 SER A N 1
ATOM 1511 C CA . SER A 1 191 ? -2.802 -4.153 -13.684 1.00 89.75 191 SER A CA 1
ATOM 1512 C C . SER A 1 191 ? -1.446 -3.882 -14.353 1.00 89.75 191 SER A C 1
ATOM 1514 O O . SER A 1 191 ? -1.359 -3.030 -15.234 1.00 89.75 191 SER A O 1
ATOM 1516 N N . LEU A 1 192 ? -0.380 -4.600 -13.975 1.00 88.81 192 LEU A N 1
ATOM 1517 C CA . LEU A 1 192 ? 0.959 -4.422 -14.568 1.00 88.81 192 LEU A CA 1
ATOM 1518 C C . LEU A 1 192 ? 0.971 -4.629 -16.092 1.00 88.81 192 LEU A C 1
ATOM 1520 O O . LEU A 1 192 ? 1.731 -3.970 -16.794 1.00 88.81 192 LEU A O 1
ATOM 1524 N N . ASP A 1 193 ? 0.076 -5.465 -16.628 1.00 84.69 193 ASP A N 1
ATOM 1525 C CA . ASP A 1 193 ? -0.098 -5.648 -18.076 1.00 84.69 193 ASP A CA 1
ATOM 1526 C C . ASP A 1 193 ? -0.485 -4.346 -18.806 1.00 84.69 193 ASP A C 1
ATOM 1528 O O . ASP A 1 193 ? -0.211 -4.198 -20.001 1.00 84.69 193 ASP A O 1
ATOM 1532 N N . ALA A 1 194 ? -1.089 -3.378 -18.104 1.00 84.50 194 ALA A N 1
ATOM 1533 C CA . ALA A 1 194 ? -1.440 -2.072 -18.659 1.00 84.50 194 ALA A CA 1
ATOM 1534 C C . ALA A 1 194 ? -0.206 -1.220 -19.004 1.00 84.50 194 ALA A C 1
ATOM 1536 O O . ALA A 1 194 ? -0.313 -0.321 -19.832 1.00 84.50 194 ALA A O 1
ATOM 1537 N N . LEU A 1 195 ? 0.965 -1.535 -18.437 1.00 84.44 195 LEU A N 1
ATOM 1538 C CA . LEU A 1 195 ? 2.248 -0.904 -18.775 1.00 84.44 195 LEU A CA 1
ATOM 1539 C C . LEU A 1 195 ? 2.785 -1.378 -20.145 1.00 84.44 195 LEU A C 1
ATOM 1541 O O . LEU A 1 195 ? 3.766 -0.847 -20.673 1.00 84.44 195 LEU A O 1
ATOM 1545 N N . GLY A 1 196 ? 2.139 -2.382 -20.750 1.00 75.56 196 GLY A N 1
ATOM 1546 C CA . GLY A 1 196 ? 2.537 -2.982 -22.018 1.00 75.56 196 GLY A CA 1
ATOM 1547 C C . GLY A 1 196 ? 3.786 -3.861 -21.901 1.00 75.56 196 GLY A C 1
ATOM 1548 O O . GLY A 1 196 ? 4.546 -3.804 -20.938 1.00 75.56 196 GLY A O 1
ATOM 1549 N N . SER A 1 197 ? 4.033 -4.697 -22.912 1.00 66.44 197 SER A N 1
ATOM 1550 C CA . SER A 1 197 ? 5.177 -5.611 -22.898 1.00 66.44 197 SER A CA 1
ATOM 1551 C C . SER A 1 197 ? 6.502 -4.851 -22.979 1.00 66.44 197 SER A C 1
ATOM 1553 O O . SER A 1 197 ? 6.785 -4.199 -23.989 1.00 66.44 197 SER A O 1
ATOM 1555 N N . ILE A 1 198 ? 7.343 -5.002 -21.960 1.00 59.41 198 ILE A N 1
ATOM 1556 C CA . ILE A 1 198 ? 8.774 -4.729 -22.071 1.00 59.41 198 ILE A CA 1
ATOM 1557 C C . ILE A 1 198 ? 9.370 -5.964 -22.728 1.00 59.41 198 ILE A C 1
ATOM 1559 O O . ILE A 1 198 ? 9.332 -7.051 -22.157 1.00 59.41 198 ILE A O 1
ATOM 1563 N N . THR A 1 199 ? 9.861 -5.830 -23.957 1.00 45.72 199 THR A N 1
ATOM 1564 C CA . THR A 1 199 ? 10.721 -6.881 -24.505 1.00 45.72 199 THR A CA 1
ATOM 1565 C C . THR A 1 199 ? 12.050 -6.721 -23.776 1.00 45.72 199 THR A C 1
ATOM 1567 O O . THR A 1 199 ? 12.638 -5.649 -23.913 1.00 45.72 199 THR A O 1
ATOM 1570 N N . PRO A 1 200 ? 12.507 -7.692 -22.969 1.00 44.19 200 PRO A N 1
ATOM 1571 C CA . PRO A 1 200 ? 13.837 -7.608 -22.387 1.00 44.19 200 PRO A CA 1
ATOM 1572 C C . PRO A 1 200 ? 14.830 -7.695 -23.550 1.00 44.19 200 PRO A C 1
ATOM 1574 O O . PRO A 1 200 ? 14.791 -8.678 -24.298 1.00 44.19 200 PRO A O 1
ATOM 1577 N N . GLU A 1 201 ? 15.647 -6.662 -23.749 1.00 38.84 201 GLU A N 1
ATOM 1578 C CA . GLU A 1 201 ? 16.855 -6.773 -24.579 1.00 38.84 201 GLU A CA 1
ATOM 1579 C C . GLU A 1 201 ? 17.968 -7.498 -23.816 1.00 38.84 201 GLU A C 1
ATOM 1581 O O . GLU A 1 201 ? 18.122 -7.247 -22.598 1.00 38.84 201 GLU A O 1
#

Radius of gyration: 16.97 Å; chains: 1; bounding box: 47×32×47 Å